Protein 1G6A (pdb70)

CATH classification: 3.40.710.10

B-factor: mean 20.83, std 7.73, range [10.46, 55.45]

Structure (mmCIF, N/CA/C/O backbone):
data_1G6A
#
_entry.id   1G6A
#
_cell.length_a   95.033
_cell.length_b   95.033
_cell.length_c   62.678
_cell.angle_alpha   90.00
_cell.angle_beta   90.00
_cell.angle_gamma   90.00
#
_symmetry.space_group_name_H-M   'P 41 21 2'
#
loop_
_entity.id
_entity.type
_entity.pdbx_description
1 polymer 'BETA-LACTAMASE PSE-4'
2 non-polymer 'SULFATE ION'
3 water water
#
loop_
_atom_site.group_PDB
_atom_site.id
_atom_site.type_symbol
_atom_site.label_atom_id
_atom_site.label_alt_id
_atom_site.label_comp_id
_atom_site.label_asym_id
_atom_site.label_entity_id
_atom_site.label_seq_id
_atom_site.pdbx_PDB_ins_code
_atom_site.Cartn_x
_atom_site.Cartn_y
_atom_site.Cartn_z
_atom_site.occupancy
_atom_site.B_iso_or_equiv
_atom_site.auth_seq_id
_atom_site.auth_comp_id
_atom_site.auth_asym_id
_atom_site.auth_atom_id
_atom_site.pdbx_PDB_model_num
ATOM 1 N N . SER A 1 3 ? 8.951 41.816 27.241 1.00 37.43 24 SER A N 1
ATOM 2 C CA . SER A 1 3 ? 9.537 42.640 28.342 1.00 36.73 24 SER A CA 1
ATOM 3 C C . SER A 1 3 ? 11.066 42.633 28.258 1.00 34.19 24 SER A C 1
ATOM 4 O O . SER A 1 3 ? 11.744 43.379 28.968 1.00 33.95 24 SER A O 1
ATOM 7 N N . LYS A 1 4 ? 11.604 41.775 27.398 1.00 32.06 25 LYS A N 1
ATOM 8 C CA . LYS A 1 4 ? 13.051 41.670 27.211 1.00 29.87 25 LYS A CA 1
ATOM 9 C C . LYS A 1 4 ? 13.653 43.037 26.845 1.00 27.07 25 LYS A C 1
ATOM 10 O O . LYS A 1 4 ? 14.743 43.398 27.288 1.00 24.68 25 LYS A O 1
ATOM 16 N N . PHE A 1 5 ? 12.927 43.782 26.027 1.00 24.46 26 PHE A N 1
ATOM 17 C CA . PHE A 1 5 ? 13.375 45.105 25.588 1.00 23.32 26 PHE A CA 1
ATOM 18 C C . PHE A 1 5 ? 12.672 46.212 26.363 1.00 23.44 26 PHE A C 1
ATOM 19 O O . PHE A 1 5 ? 12.626 47.364 25.915 1.00 22.53 26 PHE A O 1
ATOM 27 N N . GLN A 1 6 ? 12.147 45.876 27.539 1.00 23.31 27 GLN A N 1
ATOM 28 C CA . GLN A 1 6 ? 11.434 46.872 28.328 1.00 26.03 27 GLN A CA 1
ATOM 29 C C . GLN A 1 6 ? 12.249 48.120 28.642 1.00 24.76 27 GLN A C 1
ATOM 30 O O . GLN A 1 6 ? 11.767 49.239 28.457 1.00 24.95 27 GLN A O 1
ATOM 36 N N . GLN A 1 7 ? 13.471 47.936 29.126 1.00 24.69 28 GLN A N 1
ATOM 37 C CA . GLN A 1 7 ? 14.318 49.072 29.464 1.00 23.61 28 GLN A CA 1
ATOM 38 C C . GLN A 1 7 ? 14.650 49.904 28.232 1.00 21.76 28 GLN A C 1
ATOM 39 O O . GLN A 1 7 ? 14.762 51.133 28.311 1.00 20.29 28 GLN A O 1
ATOM 45 N N . VAL A 1 8 ? 14.826 49.242 27.093 1.00 17.94 29 VAL A N 1
ATOM 46 C CA . VAL A 1 8 ? 15.123 49.980 25.879 1.00 17.13 29 VAL A CA 1
ATOM 47 C C . VAL A 1 8 ? 13.922 50.858 25.548 1.00 17.44 29 VAL A C 1
ATOM 48 O O . VAL A 1 8 ? 14.071 52.048 25.250 1.00 17.86 29 VAL A O 1
ATOM 52 N N . GLU A 1 9 ? 12.730 50.271 25.612 1.00 16.98 30 GLU A N 1
ATOM 53 C CA . GLU A 1 9 ? 11.523 51.018 25.304 1.00 18.33 30 GLU A CA 1
ATOM 54 C C . GLU A 1 9 ? 11.369 52.196 26.256 1.00 18.91 30 GLU A C 1
ATOM 55 O O . GLU A 1 9 ? 11.006 53.283 25.832 1.00 18.18 30 GLU A O 1
ATOM 61 N N . GLN A 1 10 ? 11.641 51.985 27.544 1.00 18.27 31 GLN A N 1
ATOM 62 C CA . GLN A 1 10 ? 11.537 53.085 28.491 1.00 20.03 31 GLN A CA 1
ATOM 63 C C . GLN A 1 10 ? 12.534 54.196 28.173 1.00 20.35 31 GLN A C 1
ATOM 64 O O . GLN A 1 10 ? 12.207 55.381 28.301 1.00 19.83 31 GLN A O 1
ATOM 70 N N . ASP A 1 11 ? 13.754 53.829 27.787 1.00 17.61 32 ASP A N 1
ATOM 71 C CA . ASP A 1 11 ? 14.750 54.844 27.458 1.00 19.13 32 ASP A CA 1
ATOM 72 C C . ASP A 1 11 ? 14.324 55.638 26.231 1.00 17.91 32 ASP A C 1
ATOM 73 O O . ASP A 1 11 ? 14.477 56.863 26.183 1.00 16.70 32 ASP A O 1
ATOM 78 N N . VAL A 1 12 ? 13.795 54.942 25.233 1.00 16.47 33 VAL A N 1
ATOM 79 C CA . VAL A 1 12 ? 13.359 55.629 24.024 1.00 17.31 33 VAL A CA 1
ATOM 80 C C . VAL A 1 12 ? 12.224 56.599 24.342 1.00 17.14 33 VAL A C 1
ATOM 81 O O . VAL A 1 12 ? 12.200 57.711 23.822 1.00 15.75 33 VAL A O 1
ATOM 85 N N . LYS A 1 13 ? 11.273 56.162 25.175 1.00 17.42 34 LYS A N 1
ATOM 86 C CA . LYS A 1 13 ? 10.137 57.007 25.563 1.00 16.81 34 LYS A CA 1
ATOM 87 C C . LYS A 1 13 ? 10.589 58.246 26.323 1.00 17.37 34 LYS A C 1
ATOM 88 O O . LYS A 1 13 ? 10.009 59.323 26.170 1.00 15.34 34 LYS A O 1
ATOM 94 N N . ALA A 1 14 ? 11.607 58.096 27.165 1.00 16.76 35 ALA A N 1
ATOM 95 C CA . ALA A 1 14 ? 12.118 59.237 27.919 1.00 16.72 35 ALA A CA 1
ATOM 96 C C . ALA A 1 14 ? 12.774 60.278 26.982 1.00 17.70 35 ALA A C 1
ATOM 97 O O . ALA A 1 14 ? 12.595 61.491 27.160 1.00 15.56 35 ALA A O 1
ATOM 99 N N . ILE A 1 15 ? 13.517 59.794 25.988 1.00 17.00 36 ILE A N 1
ATOM 100 C CA . ILE A 1 15 ? 14.187 60.656 25.007 1.00 17.50 36 ILE A CA 1
ATOM 101 C C . ILE A 1 15 ? 13.155 61.368 24.130 1.00 17.06 36 ILE A C 1
ATOM 102 O O . ILE A 1 15 ? 13.285 62.546 23.829 1.00 16.49 36 ILE A O 1
ATOM 107 N N . GLU A 1 16 ? 12.132 60.634 23.723 1.00 16.22 37 GLU A N 1
ATOM 108 C CA . GLU A 1 16 ? 11.039 61.170 22.927 1.00 16.78 37 GLU A CA 1
ATOM 109 C C . GLU A 1 16 ? 10.445 62.398 23.646 1.00 17.88 37 GLU A C 1
ATOM 110 O O . GLU A 1 16 ? 10.144 63.434 23.026 1.00 16.82 37 GLU A O 1
ATOM 116 N N . VAL A 1 17 ? 10.270 62.281 24.965 1.00 15.40 38 VAL A N 1
ATOM 117 C CA . VAL A 1 17 ? 9.717 63.382 25.748 1.00 14.75 38 VAL A CA 1
ATOM 118 C C . VAL A 1 17 ? 10.719 64.522 25.927 1.00 15.57 38 VAL A C 1
ATOM 119 O O . VAL A 1 17 ? 10.425 65.678 25.605 1.00 16.43 38 VAL A O 1
ATOM 123 N N . SER A 1 18 ? 11.909 64.196 26.422 1.00 15.34 39 SER A N 1
ATOM 124 C CA . SER A 1 18 ? 12.898 65.236 26.694 1.00 15.89 39 SER A CA 1
ATOM 125 C C . SER A 1 18 ? 13.370 65.990 25.470 1.00 14.22 39 SER A C 1
ATOM 126 O O . SER A 1 18 ? 13.631 67.188 25.555 1.00 14.90 39 SER A O 1
ATOM 129 N N . LEU A 1 19 ? 13.472 65.311 24.336 1.00 14.30 40 LEU A N 1
ATOM 130 C CA . LEU A 1 19 ? 13.927 65.988 23.127 1.00 13.93 40 LEU A CA 1
ATOM 131 C C . LEU A 1 19 ? 12.773 66.386 22.203 1.00 13.28 40 LEU A C 1
ATOM 132 O O . LEU A 1 19 ? 13.005 66.877 21.089 1.00 12.53 40 LEU A O 1
ATOM 137 N N . SER A 1 20 ? 11.531 66.165 22.659 1.00 13.51 41 SER A N 1
ATOM 138 C CA . SER A 1 20 ? 10.322 66.520 21.880 1.00 12.93 41 SER A CA 1
ATOM 139 C C . SER A 1 20 ? 10.509 66.120 20.420 1.00 13.39 41 SER A C 1
ATOM 140 O O . SER A 1 20 ? 10.121 66.844 19.492 1.00 13.72 41 SER A O 1
ATOM 143 N N . ALA A 1 21 ? 11.062 64.928 20.230 1.00 14.87 42 ALA A N 1
ATOM 144 C CA . ALA A 1 21 ? 11.424 64.419 18.913 1.00 13.88 42 ALA A CA 1
ATOM 145 C C . ALA A 1 21 ? 10.652 63.222 18.400 1.00 15.41 42 ALA A C 1
ATOM 146 O O . ALA A 1 21 ? 9.910 62.566 19.136 1.00 15.30 42 ALA A O 1
ATOM 148 N N . ARG A 1 22 ? 10.831 62.961 17.105 1.00 13.54 43 ARG A N 1
ATOM 149 C CA . ARG A 1 22 ? 10.285 61.766 16.487 1.00 13.83 43 ARG A CA 1
ATOM 150 C C . ARG A 1 22 ? 11.497 60.837 16.569 1.00 14.33 43 ARG A C 1
ATOM 151 O O . ARG A 1 22 ? 12.602 61.221 16.178 1.00 13.78 43 ARG A O 1
ATOM 159 N N . ILE A 1 23 ? 11.312 59.641 17.116 1.00 14.23 44 ILE A N 1
ATOM 160 C CA . ILE A 1 23 ? 12.426 58.713 17.242 1.00 14.35 44 ILE A CA 1
ATOM 161 C C . ILE A 1 23 ? 11.962 57.297 16.945 1.00 14.13 44 ILE A C 1
ATOM 162 O O . ILE A 1 23 ? 10.851 56.891 17.318 1.00 14.87 44 ILE A O 1
ATOM 167 N N . GLY A 1 24 ? 12.805 56.544 16.246 1.00 13.05 45 GLY A N 1
ATOM 168 C CA . GLY A 1 24 ? 12.447 55.183 15.892 1.00 13.14 45 GLY A CA 1
ATOM 169 C C . GLY A 1 24 ? 13.648 54.281 16.043 1.00 12.97 45 GLY A C 1
ATOM 170 O O . GLY A 1 24 ? 14.786 54.705 15.829 1.00 13.21 45 GLY A O 1
ATOM 171 N N . VAL A 1 25 ? 13.392 53.034 16.416 1.00 12.09 46 VAL A N 1
ATOM 172 C CA . VAL A 1 25 ? 14.457 52.072 16.625 1.00 12.05 46 VAL A CA 1
ATOM 173 C C . VAL A 1 25 ? 14.027 50.690 16.132 1.00 13.69 46 VAL A C 1
ATOM 174 O O . VAL A 1 25 ? 12.857 50.329 16.220 1.00 14.35 46 VAL A O 1
ATOM 178 N N . SER A 1 26 ? 14.981 49.933 15.610 1.00 14.26 47 SER A N 1
ATOM 179 C CA . SER A 1 26 ? 14.735 48.556 15.190 1.00 14.37 47 SER A CA 1
ATOM 180 C C . SER A 1 26 ? 15.961 47.749 15.568 1.00 14.15 47 SER A C 1
ATOM 181 O O . SER A 1 26 ? 17.087 48.194 15.359 1.00 14.18 47 SER A O 1
ATOM 184 N N . VAL A 1 27 ? 15.747 46.569 16.144 1.00 14.10 48 VAL A N 1
ATOM 185 C CA . VAL A 1 27 ? 16.856 45.683 16.519 1.00 12.26 48 VAL A CA 1
ATOM 186 C C . VAL A 1 27 ? 16.509 44.315 15.910 1.00 13.80 48 VAL A C 1
ATOM 187 O O . VAL A 1 27 ? 15.392 43.816 16.086 1.00 14.14 48 VAL A O 1
ATOM 191 N N . LEU A 1 28 ? 17.459 43.729 15.189 1.00 14.52 49 LEU A N 1
ATOM 192 C CA . LEU A 1 28 ? 17.263 42.421 14.562 1.00 15.13 49 LEU A CA 1
ATOM 193 C C . LEU A 1 28 ? 18.366 41.498 15.072 1.00 14.68 49 LEU A C 1
ATOM 194 O O . LEU A 1 28 ? 19.558 41.779 14.902 1.00 14.93 49 LEU A O 1
ATOM 199 N N . ASP A 1 29 ? 17.974 40.376 15.677 1.00 15.77 50 ASP A N 1
ATOM 200 C CA . ASP A 1 29 ? 18.962 39.444 16.196 1.00 16.99 50 ASP A CA 1
ATOM 201 C C . ASP A 1 29 ? 19.032 38.243 15.256 1.00 18.28 50 ASP A C 1
ATOM 202 O O . ASP A 1 29 ? 18.146 37.387 15.265 1.00 19.51 50 ASP A O 1
ATOM 207 N N . THR A 1 30 ? 20.076 38.181 14.433 1.00 19.12 51 THR A N 1
ATOM 208 C CA . THR A 1 30 ? 20.188 37.083 13.475 1.00 20.06 51 THR A CA 1
ATOM 209 C C . THR A 1 30 ? 20.447 35.723 14.107 1.00 20.47 51 THR A C 1
ATOM 210 O O . THR A 1 30 ? 20.227 34.686 13.479 1.00 21.46 51 THR A O 1
ATOM 214 N N . GLN A 1 31 ? 20.890 35.703 15.353 1.00 20.07 52 GLN A N 1
ATOM 215 C CA . GLN A 1 31 ? 21.160 34.416 15.982 1.00 22.29 52 GLN A CA 1
ATOM 216 C C . GLN A 1 31 ? 19.894 33.597 16.247 1.00 23.13 52 GLN A C 1
ATOM 217 O O . GLN A 1 31 ? 19.884 32.376 16.067 1.00 23.60 52 GLN A O 1
ATOM 223 N N . ASN A 1 32 ? 18.819 34.261 16.653 1.00 21.99 53 ASN A N 1
ATOM 224 C CA . ASN A 1 32 ? 17.588 33.549 16.980 1.00 22.24 53 ASN A CA 1
ATOM 225 C C . ASN A 1 32 ? 16.335 34.068 16.282 1.00 21.20 53 ASN A C 1
ATOM 226 O O . ASN A 1 32 ? 15.225 33.704 16.674 1.00 21.86 53 ASN A O 1
ATOM 231 N N . GLY A 1 33 ? 16.507 34.909 15.266 1.00 19.02 54 GLY A N 1
ATOM 232 C CA . GLY A 1 33 ? 15.367 35.454 14.543 1.00 19.78 54 GLY A CA 1
ATOM 233 C C . GLY A 1 33 ? 14.484 36.437 15.312 1.00 20.21 54 GLY A C 1
ATOM 234 O O . GLY A 1 33 ? 13.400 36.795 14.851 1.00 21.73 54 GLY A O 1
ATOM 235 N N . GLU A 1 34 ? 14.921 36.871 16.485 1.00 19.78 55 GLU A N 1
ATOM 236 C CA . GLU A 1 34 ? 14.126 37.823 17.263 1.00 19.28 55 GLU A CA 1
ATOM 237 C C . GLU A 1 34 ? 14.281 39.244 16.727 1.00 17.70 55 GLU A C 1
ATOM 238 O O . GLU A 1 34 ? 15.320 39.598 16.195 1.00 17.67 55 GLU A O 1
ATOM 244 N N . TYR A 1 35 ? 13.230 40.045 16.872 1.00 17.32 56 TYR A N 1
ATOM 245 C CA . TYR A 1 35 ? 13.251 41.432 16.424 1.00 15.53 56 TYR A CA 1
ATOM 246 C C . TYR A 1 35 ? 12.376 42.287 17.338 1.00 16.14 56 TYR A C 1
ATOM 247 O O . TYR A 1 35 ? 11.399 41.806 17.927 1.00 16.62 56 TYR A O 1
ATOM 256 N N . TRP A 1 36 ? 12.733 43.558 17.454 1.00 16.16 57 TRP A N 1
ATOM 257 C CA . TRP A 1 36 ? 11.993 44.495 18.292 1.00 15.83 57 TRP A CA 1
ATOM 258 C C . TRP A 1 36 ? 12.090 45.870 17.653 1.00 16.21 57 TRP A C 1
ATOM 259 O O . TRP A 1 36 ? 13.097 46.181 17.009 1.00 16.23 57 TRP A O 1
ATOM 270 N N . ASP A 1 37 ? 11.050 46.683 17.806 1.00 15.08 59 ASP A N 1
ATOM 271 C CA . ASP A 1 37 ? 11.091 48.052 17.293 1.00 16.74 59 ASP A CA 1
ATOM 272 C C . ASP A 1 37 ? 10.178 48.981 18.072 1.00 17.57 59 ASP A C 1
ATOM 273 O O . ASP A 1 37 ? 9.263 48.544 18.788 1.00 15.97 59 ASP A O 1
ATOM 278 N N . TYR A 1 38 ? 10.444 50.274 17.927 1.00 15.53 60 TYR A N 1
ATOM 279 C CA . TYR A 1 38 ? 9.618 51.316 18.538 1.00 16.86 60 TYR A CA 1
ATOM 280 C C . TYR A 1 38 ? 9.557 52.318 17.377 1.00 16.38 60 TYR A C 1
ATOM 281 O O . TYR A 1 38 ? 10.590 52.809 16.941 1.00 16.45 60 TYR A O 1
ATOM 290 N N . ASN A 1 39 ? 8.360 52.588 16.863 1.00 16.01 61 ASN A N 1
ATOM 291 C CA . ASN A 1 39 ? 8.186 53.458 15.694 1.00 16.61 61 ASN A CA 1
ATOM 292 C C . ASN A 1 39 ? 9.001 52.928 14.513 1.00 17.94 61 ASN A C 1
ATOM 293 O O . ASN A 1 39 ? 9.508 53.695 13.677 1.00 16.93 61 ASN A O 1
ATOM 298 N N . GLY A 1 40 ? 9.126 51.604 14.451 1.00 17.61 62 GLY A N 1
ATOM 299 C CA . GLY A 1 40 ? 9.907 50.988 13.389 1.00 17.28 62 GLY A CA 1
ATOM 300 C C . GLY A 1 40 ? 9.403 51.182 11.970 1.00 16.31 62 GLY A C 1
ATOM 301 O O . GLY A 1 40 ? 10.173 51.002 11.029 1.00 15.57 62 GLY A O 1
ATOM 302 N N . ASN A 1 41 ? 8.131 51.537 11.802 1.00 15.66 63 ASN A N 1
ATOM 303 C CA . ASN A 1 41 ? 7.580 51.756 10.463 1.00 17.43 63 ASN A CA 1
ATOM 304 C C . ASN A 1 41 ? 7.453 53.251 10.132 1.00 18.29 63 ASN A C 1
ATOM 305 O O . ASN A 1 41 ? 6.942 53.608 9.069 1.00 20.12 63 ASN A O 1
ATOM 310 N N . GLN A 1 42 ? 7.881 54.111 11.054 1.00 17.31 64 GLN A N 1
ATOM 311 C CA . GLN A 1 42 ? 7.815 55.558 10.833 1.00 18.58 64 GLN A CA 1
ATOM 312 C C . GLN A 1 42 ? 8.954 55.985 9.898 1.00 16.35 64 GLN A C 1
ATOM 313 O O . GLN A 1 42 ? 10.005 55.346 9.855 1.00 15.30 64 GLN A O 1
ATOM 319 N N . ARG A 1 43 ? 8.740 57.067 9.158 1.00 16.87 65 ARG A N 1
ATOM 320 C CA . ARG A 1 43 ? 9.753 57.557 8.221 1.00 16.16 65 ARG A CA 1
ATOM 321 C C . ARG A 1 43 ? 10.707 58.570 8.808 1.00 14.62 65 ARG A C 1
ATOM 322 O O . ARG A 1 43 ? 10.284 59.489 9.509 1.00 15.27 65 ARG A O 1
ATOM 330 N N . PHE A 1 44 ? 11.995 58.412 8.492 1.00 12.95 66 PHE A N 1
ATOM 331 C CA . PHE A 1 44 ? 13.032 59.338 8.943 1.00 14.13 66 PHE A CA 1
ATOM 332 C C . PHE A 1 44 ? 14.014 59.595 7.812 1.00 13.44 66 PHE A C 1
ATOM 333 O O . PHE A 1 44 ? 14.149 58.785 6.895 1.00 14.27 66 PHE A O 1
ATOM 341 N N . PRO A 1 45 ? 14.713 60.733 7.865 1.00 14.69 67 PRO A N 1
ATOM 342 C CA . PRO A 1 45 ? 15.691 61.056 6.823 1.00 13.78 67 PRO A CA 1
ATOM 343 C C . PRO A 1 45 ? 16.872 60.085 6.894 1.00 13.04 67 PRO A C 1
ATOM 344 O O . PRO A 1 45 ? 17.362 59.786 7.971 1.00 13.43 67 PRO A O 1
ATOM 348 N N . LEU A 1 46 ? 17.319 59.584 5.752 1.00 10.96 68 LEU A N 1
ATOM 349 C CA . LEU A 1 46 ? 18.481 58.701 5.712 1.00 11.70 68 LEU A CA 1
ATOM 350 C C . LEU A 1 46 ? 19.779 59.425 6.102 1.00 12.51 68 LEU A C 1
ATOM 351 O O . LEU A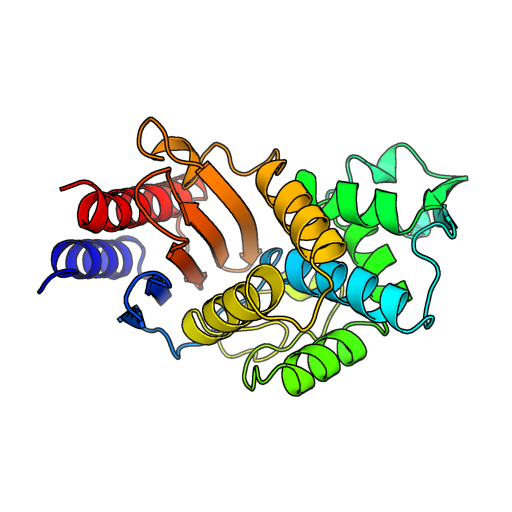 1 46 ? 20.611 58.906 6.863 1.00 13.36 68 LEU A O 1
ATOM 356 N N . THR A 1 47 ? 19.914 60.639 5.583 1.00 13.21 69 THR A N 1
ATOM 357 C CA . THR A 1 47 ? 21.142 61.414 5.681 1.00 12.39 69 THR A CA 1
ATOM 358 C C . THR A 1 47 ? 22.282 60.459 5.283 1.00 14.17 69 THR A C 1
ATOM 359 O O . THR A 1 47 ? 22.094 59.645 4.367 1.00 13.70 69 THR A O 1
ATOM 363 N N . SER A 1 48 ? 23.437 60.508 5.938 1.00 13.08 70 SER A N 1
ATOM 364 C CA . SER A 1 48 ? 24.551 59.664 5.517 1.00 13.78 70 SER A CA 1
ATOM 365 C C . SER A 1 48 ? 24.389 58.143 5.595 1.00 12.86 70 SER A C 1
ATOM 366 O O . SER A 1 48 ? 25.213 57.417 5.037 1.00 12.77 70 SER A O 1
ATOM 369 N N . THR A 1 49 ? 23.340 57.648 6.250 1.00 12.90 71 THR A N 1
ATOM 370 C CA . THR A 1 49 ? 23.187 56.199 6.322 1.00 13.23 71 THR A CA 1
ATOM 371 C C . THR A 1 49 ? 22.914 55.602 4.932 1.00 14.23 71 THR A C 1
ATOM 372 O O . THR A 1 49 ? 22.986 54.385 4.758 1.00 14.60 71 THR A O 1
ATOM 376 N N . PHE A 1 50 ? 22.609 56.439 3.941 1.00 13.60 72 PHE A N 1
ATOM 377 C CA . PHE A 1 50 ? 22.401 55.896 2.587 1.00 14.17 72 PHE A CA 1
ATOM 378 C C . PHE A 1 50 ? 23.727 55.471 1.954 1.00 13.87 72 PHE A C 1
ATOM 379 O O . PHE A 1 50 ? 23.736 54.635 1.041 1.00 14.06 72 PHE A O 1
ATOM 387 N N . LYS A 1 51 ? 24.841 56.037 2.425 1.00 13.13 73 LYS A N 1
ATOM 388 C CA . LYS A 1 51 ? 26.155 55.760 1.815 1.00 13.99 73 LYS A CA 1
ATOM 389 C C . LYS A 1 51 ? 26.491 54.281 1.740 1.00 14.60 73 LYS A C 1
ATOM 390 O O . LYS A 1 51 ? 27.026 53.815 0.733 1.00 14.57 73 LYS A O 1
ATOM 396 N N . THR A 1 52 ? 26.121 53.533 2.773 1.00 13.13 74 THR A N 1
ATOM 397 C CA . THR A 1 52 ? 26.337 52.092 2.790 1.00 13.25 74 THR A CA 1
ATOM 398 C C . THR A 1 52 ? 25.632 51.406 1.594 1.00 14.19 74 THR A C 1
ATOM 399 O O . THR A 1 52 ? 26.164 50.465 1.008 1.00 15.51 74 THR A O 1
ATOM 403 N N . ILE A 1 53 ? 24.432 51.873 1.264 1.00 13.84 75 ILE A N 1
ATOM 404 C CA . ILE A 1 53 ? 23.642 51.299 0.160 1.00 14.35 75 ILE A CA 1
ATOM 405 C C . ILE A 1 53 ? 24.288 51.619 -1.190 1.00 14.25 75 ILE A C 1
ATOM 406 O O . ILE A 1 53 ? 24.339 50.772 -2.076 1.00 15.20 75 ILE A O 1
ATOM 411 N N . ALA A 1 54 ? 24.793 52.837 -1.337 1.00 14.05 76 ALA A N 1
ATOM 412 C CA . ALA A 1 54 ? 25.418 53.225 -2.608 1.00 14.92 76 ALA A CA 1
ATOM 413 C C . ALA A 1 54 ? 26.700 52.420 -2.839 1.00 15.91 76 ALA A C 1
ATOM 414 O O . ALA A 1 54 ? 26.978 51.982 -3.972 1.00 15.05 76 ALA A O 1
ATOM 416 N N . CYS A 1 55 ? 27.488 52.212 -1.784 1.00 13.79 77 CYS A N 1
ATOM 417 C CA . CYS A 1 55 ? 28.705 51.427 -1.944 1.00 14.40 77 CYS A CA 1
ATOM 418 C C . CYS A 1 55 ? 28.372 49.943 -2.098 1.00 15.26 77 CYS A C 1
ATOM 419 O O . CYS A 1 55 ? 29.072 49.225 -2.808 1.00 15.78 77 CYS A O 1
ATOM 422 N N . ALA A 1 56 ? 27.307 49.470 -1.457 1.00 14.80 78 ALA A N 1
ATOM 423 C CA . ALA A 1 56 ? 26.915 48.072 -1.657 1.00 15.45 78 ALA A CA 1
ATOM 424 C C . ALA A 1 56 ? 26.570 47.921 -3.151 1.00 16.35 78 ALA A C 1
ATOM 425 O O . ALA A 1 56 ? 26.900 46.905 -3.770 1.00 17.88 78 ALA A O 1
ATOM 427 N N . LYS A 1 57 ? 25.893 48.916 -3.719 1.00 15.97 79 LYS A N 1
ATOM 428 C CA . LYS A 1 57 ? 25.524 48.840 -5.139 1.00 16.89 79 LYS A CA 1
ATOM 429 C C . LYS A 1 57 ? 26.746 48.885 -6.043 1.00 17.32 79 LYS A C 1
ATOM 430 O O . LYS A 1 57 ? 26.767 48.224 -7.085 1.00 18.40 79 LYS A O 1
ATOM 436 N N . LEU A 1 58 ? 27.769 49.651 -5.670 1.00 17.35 80 LEU A N 1
ATOM 437 C CA . LEU A 1 58 ? 28.981 49.667 -6.496 1.00 18.69 80 LEU A CA 1
ATOM 438 C C . LEU A 1 58 ? 29.546 48.241 -6.593 1.00 19.74 80 LEU A C 1
ATOM 439 O O . LEU A 1 58 ? 29.921 47.785 -7.681 1.00 19.47 80 LEU A O 1
ATOM 444 N N . LEU A 1 59 ? 29.602 47.534 -5.464 1.00 17.78 81 LEU A N 1
ATOM 445 C CA . LEU A 1 59 ? 30.137 46.167 -5.456 1.00 19.06 81 LEU A CA 1
ATOM 446 C C . LEU A 1 59 ? 29.235 45.199 -6.228 1.00 21.63 81 LEU A C 1
ATOM 447 O O . LEU A 1 59 ? 29.716 44.317 -6.954 1.00 20.87 81 LEU A O 1
ATOM 452 N N . TYR A 1 60 ? 27.930 45.374 -6.079 1.00 21.09 82 TYR A N 1
ATOM 453 C CA . TYR A 1 60 ? 26.966 44.528 -6.766 1.00 22.87 82 TYR A CA 1
ATOM 454 C C . TYR A 1 60 ? 27.065 44.759 -8.277 1.00 22.83 82 TYR A C 1
ATOM 455 O O . TYR A 1 60 ? 27.054 43.812 -9.066 1.00 23.60 82 TYR A O 1
ATOM 464 N N . ASP A 1 61 ? 27.162 46.020 -8.675 1.00 22.12 83 ASP A N 1
ATOM 465 C CA . ASP A 1 61 ? 27.267 46.353 -10.087 1.00 22.37 83 ASP A CA 1
ATOM 466 C C . ASP A 1 61 ? 28.598 45.872 -10.656 1.00 23.55 83 ASP A C 1
ATOM 467 O O . ASP A 1 61 ? 28.685 45.526 -11.843 1.00 24.24 83 ASP A O 1
ATOM 472 N N . ALA A 1 62 ? 29.634 45.854 -9.818 1.00 21.84 84 ALA A N 1
ATOM 473 C CA . ALA A 1 62 ? 30.955 45.406 -10.261 1.00 23.46 84 ALA A CA 1
ATOM 474 C C . ALA A 1 62 ? 30.903 43.915 -10.553 1.00 25.81 84 ALA A C 1
ATOM 475 O O . ALA A 1 62 ? 31.476 43.459 -11.544 1.00 24.99 84 ALA A O 1
ATOM 477 N N . GLU A 1 63 ? 30.206 43.165 -9.699 1.00 25.17 85 GLU A N 1
ATOM 478 C CA . GLU A 1 63 ? 30.062 41.725 -9.889 1.00 28.05 85 GLU A CA 1
ATOM 479 C C . GLU A 1 63 ? 29.350 41.401 -11.198 1.00 29.16 85 GLU A C 1
ATOM 480 O O . GLU A 1 63 ? 29.672 40.394 -11.840 1.00 30.11 85 GLU A O 1
ATOM 486 N N . GLN A 1 64 ? 28.387 42.238 -11.584 1.00 29.18 86 GLN A N 1
ATOM 487 C CA . GLN A 1 64 ? 27.640 42.027 -12.823 1.00 30.71 86 GLN A CA 1
ATOM 488 C C . GLN A 1 64 ? 28.404 42.537 -14.047 1.00 30.52 86 GLN A C 1
ATOM 489 O O . GLN A 1 64 ? 27.963 42.346 -15.182 1.00 30.61 86 GLN A O 1
ATOM 495 N N . GLY A 1 65 ? 29.532 43.196 -13.817 1.00 30.20 87 GLY A N 1
ATOM 496 C CA . GLY A 1 65 ? 30.309 43.732 -14.924 1.00 29.79 87 GLY A CA 1
ATOM 497 C C . GLY A 1 65 ? 29.762 45.046 -15.459 1.00 29.85 87 GLY A C 1
ATOM 498 O O . GLY A 1 65 ? 30.152 45.486 -16.549 1.00 29.55 87 GLY A O 1
ATOM 499 N N . LYS A 1 66 ? 28.868 45.688 -14.707 1.00 27.47 88 LYS A N 1
ATOM 500 C CA . LYS A 1 66 ? 28.293 46.962 -15.135 1.00 29.53 88 LYS A CA 1
ATOM 501 C C . LYS A 1 66 ? 29.285 48.099 -14.983 1.00 28.96 88 LYS A C 1
ATOM 502 O O . LYS A 1 66 ? 29.190 49.107 -15.676 1.00 29.47 88 LYS A O 1
ATOM 508 N N . VAL A 1 67 ? 30.235 47.942 -14.068 1.00 28.46 89 VAL A N 1
ATOM 509 C CA . VAL A 1 67 ? 31.227 48.981 -13.832 1.00 28.35 89 VAL A CA 1
ATOM 510 C C . VAL A 1 67 ? 32.496 48.381 -13.235 1.00 27.56 89 VAL A C 1
ATOM 511 O O . VAL A 1 67 ? 32.453 47.331 -12.583 1.00 28.77 89 VAL A O 1
ATOM 515 N N . ASN A 1 68 ? 33.619 49.052 -13.467 1.00 27.27 90 ASN A N 1
ATOM 516 C CA . ASN A 1 68 ? 34.913 48.615 -12.953 1.00 27.42 90 ASN A CA 1
ATOM 517 C C . ASN A 1 68 ? 35.223 49.476 -11.732 1.00 26.81 90 ASN A C 1
ATOM 518 O O . ASN A 1 68 ? 35.444 50.677 -11.855 1.00 25.17 90 ASN A O 1
ATOM 523 N N . PRO A 1 69 ? 35.240 48.869 -10.542 1.00 27.66 91 PRO A N 1
ATOM 524 C CA . PRO A 1 69 ? 35.519 49.599 -9.302 1.00 28.28 91 PRO A CA 1
ATOM 525 C C . PRO A 1 69 ? 36.923 50.187 -9.266 1.00 28.67 91 PRO A C 1
ATOM 526 O O . PRO A 1 69 ? 37.214 51.086 -8.472 1.00 26.54 91 PRO A O 1
ATOM 530 N N . ASN A 1 70 ? 37.791 49.693 -10.146 1.00 29.11 92 ASN A N 1
ATOM 531 C CA . ASN A 1 70 ? 39.152 50.207 -10.220 1.00 29.79 92 ASN A CA 1
ATOM 532 C C . ASN A 1 70 ? 39.279 51.318 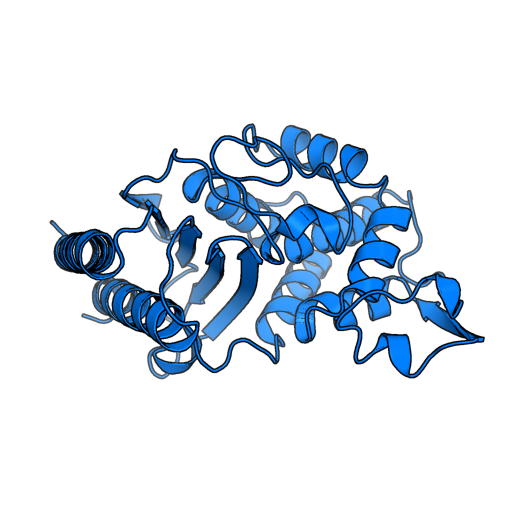-11.250 1.00 29.56 92 ASN A C 1
ATOM 533 O O . ASN A 1 70 ? 40.361 51.887 -11.429 1.00 29.45 92 ASN A O 1
ATOM 538 N N . SER A 1 71 ? 38.185 51.633 -11.943 1.00 27.73 93 SER A N 1
ATOM 539 C CA . SER A 1 71 ? 38.245 52.720 -12.908 1.00 29.02 93 SER A CA 1
ATOM 540 C C . SER A 1 71 ? 38.333 54.019 -12.105 1.00 29.48 93 SER A C 1
ATOM 541 O O . SER A 1 71 ? 37.850 54.092 -10.968 1.00 27.31 93 SER A O 1
ATOM 544 N N . THR A 1 72 ? 38.963 55.038 -12.681 1.00 29.35 94 THR A N 1
ATOM 545 C CA . THR A 1 72 ? 39.111 56.311 -11.988 1.00 28.64 94 THR A CA 1
ATOM 546 C C . THR A 1 72 ? 38.151 57.365 -12.498 1.00 29.04 94 THR A C 1
ATOM 547 O O . THR A 1 72 ? 37.644 57.286 -13.622 1.00 30.10 94 THR A O 1
ATOM 551 N N . VAL A 1 73 ? 37.904 58.361 -11.658 1.00 27.58 95 VAL A N 1
ATOM 552 C CA . VAL A 1 73 ? 37.034 59.463 -11.998 1.00 28.11 95 VAL A CA 1
ATOM 553 C C . VAL A 1 73 ? 37.801 60.739 -11.700 1.00 28.28 95 VAL A C 1
ATOM 554 O O . VAL A 1 73 ? 38.431 60.875 -10.647 1.00 26.99 95 VAL A O 1
ATOM 558 N N . GLU A 1 74 ? 37.753 61.671 -12.640 1.00 27.64 96 GLU A N 1
ATOM 559 C CA . GLU A 1 74 ? 38.447 62.936 -12.506 1.00 28.79 96 GLU A CA 1
ATOM 560 C C . GLU A 1 74 ? 37.758 63.830 -11.475 1.00 28.61 96 GLU A C 1
ATOM 561 O O . GLU A 1 74 ? 36.533 63.980 -11.486 1.00 28.62 96 GLU A O 1
ATOM 567 N N . ILE A 1 75 ? 38.547 64.414 -10.580 1.00 28.18 97 ILE A N 1
ATOM 568 C CA . ILE A 1 75 ? 38.003 65.305 -9.566 1.00 28.99 97 ILE A CA 1
ATOM 569 C C . ILE A 1 75 ? 38.210 66.740 -10.001 1.00 30.53 97 ILE A C 1
ATOM 570 O O . ILE A 1 75 ? 39.346 67.195 -10.134 1.00 30.91 97 ILE A O 1
ATOM 575 N N . LYS A 1 76 ? 37.109 67.446 -10.226 1.00 33.09 98 LYS A N 1
ATOM 576 C CA . LYS A 1 76 ? 37.168 68.841 -10.634 1.00 35.10 98 LYS A CA 1
ATOM 577 C C . LYS A 1 76 ? 36.722 69.719 -9.467 1.00 35.65 98 LYS A C 1
ATOM 578 O O . LYS A 1 76 ? 35.830 69.343 -8.705 1.00 34.36 98 LYS A O 1
ATOM 584 N N . LYS A 1 77 ? 37.350 70.883 -9.330 1.00 36.07 99 LYS A N 1
ATOM 585 C CA . LYS A 1 77 ? 37.034 71.802 -8.246 1.00 36.54 99 LYS A CA 1
ATOM 586 C C . LYS A 1 77 ? 35.539 72.107 -8.154 1.00 36.16 99 LYS A C 1
ATOM 587 O O . LYS A 1 77 ? 35.002 72.298 -7.062 1.00 36.36 99 LYS A O 1
ATOM 593 N N . ALA A 1 78 ? 34.860 72.140 -9.295 1.00 34.83 100 ALA A N 1
ATOM 594 C CA . ALA A 1 78 ? 33.431 72.434 -9.306 1.00 33.32 100 ALA A CA 1
ATOM 595 C C . ALA A 1 78 ? 32.562 71.312 -8.717 1.00 31.45 100 ALA A C 1
ATOM 596 O O . ALA A 1 78 ? 31.391 71.537 -8.393 1.00 31.16 100 ALA A O 1
ATOM 598 N N . ASP A 1 79 ? 33.121 70.113 -8.589 1.00 28.28 101 ASP A N 1
ATOM 599 C CA . ASP A 1 79 ? 32.360 68.991 -8.050 1.00 27.30 101 ASP A CA 1
ATOM 600 C C . ASP A 1 79 ? 32.306 69.015 -6.520 1.00 25.23 101 ASP A C 1
ATOM 601 O O . ASP A 1 79 ? 31.462 68.355 -5.924 1.00 23.98 101 ASP A O 1
ATOM 606 N N . LEU A 1 80 ? 33.205 69.766 -5.894 1.00 24.40 102 LEU A N 1
ATOM 607 C CA . LEU A 1 80 ? 33.280 69.784 -4.433 1.00 22.44 102 LEU A CA 1
ATOM 608 C C . LEU A 1 80 ? 32.043 70.298 -3.727 1.00 21.96 102 LEU A C 1
ATOM 609 O O . LEU A 1 80 ? 31.489 71.334 -4.100 1.00 22.54 102 LEU A O 1
ATOM 614 N N . VAL A 1 81 ? 31.605 69.562 -2.701 1.00 17.43 103 VAL A N 1
ATOM 615 C CA . VAL A 1 81 ? 30.464 69.971 -1.911 1.00 16.58 103 VAL A CA 1
ATOM 616 C C . VAL A 1 81 ? 30.923 69.959 -0.467 1.00 16.00 103 VAL A C 1
ATOM 617 O O . VAL A 1 81 ? 31.979 69.419 -0.147 1.00 16.65 103 VAL A O 1
ATOM 621 N N . THR A 1 82 ? 30.103 70.538 0.395 1.00 14.73 104 THR A N 1
ATOM 622 C CA . THR A 1 82 ? 30.414 70.655 1.813 1.00 16.26 104 THR A CA 1
ATOM 623 C C . THR A 1 82 ? 30.875 69.370 2.470 1.00 15.52 104 THR A C 1
ATOM 624 O O . THR A 1 82 ? 30.267 68.317 2.277 1.00 15.02 104 THR A O 1
ATOM 628 N N . TYR A 1 83 ? 31.944 69.489 3.259 1.00 14.97 105 TYR A N 1
ATOM 629 C CA . TYR A 1 83 ? 32.567 68.378 3.989 1.00 15.11 105 TYR A CA 1
ATOM 630 C C . TYR A 1 83 ? 33.021 67.228 3.104 1.00 14.66 105 TYR A C 1
ATOM 631 O O . TYR A 1 83 ? 32.340 66.198 2.978 1.00 12.06 105 TYR A O 1
ATOM 640 N N . SER A 1 84 ? 34.199 67.421 2.510 1.00 13.16 106 SER A N 1
ATOM 641 C CA . SER A 1 84 ? 34.817 66.450 1.626 1.00 14.13 106 SER A CA 1
ATOM 642 C C . SER A 1 84 ? 36.318 66.447 1.935 1.00 14.41 106 SER A C 1
ATOM 643 O O . SER A 1 84 ? 37.149 66.812 1.092 1.00 14.92 106 SER A O 1
ATOM 646 N N . PRO A 1 85 ? 36.692 66.011 3.150 1.00 14.91 107 PRO A N 1
ATOM 647 C CA . PRO A 1 85 ? 38.103 65.984 3.550 1.00 14.78 107 PRO A CA 1
ATOM 648 C C . PRO A 1 85 ? 39.051 65.217 2.662 1.00 15.83 107 PRO A C 1
ATOM 649 O O . PRO A 1 85 ? 40.196 65.635 2.462 1.00 16.16 107 PRO A O 1
ATOM 653 N N . VAL A 1 86 ? 38.598 64.089 2.124 1.00 14.41 108 VAL A N 1
ATOM 654 C CA . VAL A 1 86 ? 39.474 63.300 1.279 1.00 14.50 108 VAL A CA 1
ATOM 655 C C . VAL A 1 86 ? 39.549 63.879 -0.132 1.00 15.54 108 VAL A C 1
ATOM 656 O O . VAL A 1 86 ? 40.648 64.118 -0.655 1.00 16.39 108 VAL A O 1
ATOM 660 N N . ILE A 1 87 ? 38.393 64.140 -0.728 1.00 14.31 109 ILE A N 1
ATOM 661 C CA . ILE A 1 87 ? 38.367 64.654 -2.106 1.00 15.28 109 ILE A CA 1
ATOM 662 C C . ILE A 1 87 ? 38.914 66.084 -2.229 1.00 18.42 109 ILE A C 1
ATOM 663 O O . ILE A 1 87 ? 39.517 66.436 -3.255 1.00 18.14 109 ILE A O 1
ATOM 668 N N . GLU A 1 88 ? 38.732 66.911 -1.197 1.00 16.18 110 GLU A N 1
ATOM 669 C CA . GLU A 1 88 ? 39.223 68.295 -1.284 1.00 19.71 110 GLU A CA 1
ATOM 670 C C . GLU A 1 88 ? 40.739 68.358 -1.475 1.00 20.54 110 GLU A C 1
ATOM 671 O O . GLU A 1 88 ? 41.250 69.381 -1.910 1.00 22.14 110 GLU A O 1
ATOM 677 N N . LYS A 1 89 ? 41.446 67.276 -1.148 1.00 20.74 111 LYS A N 1
ATOM 678 C CA . LYS A 1 89 ? 42.912 67.229 -1.288 1.00 24.25 111 LYS A CA 1
ATOM 679 C C . LYS A 1 89 ? 43.355 66.625 -2.620 1.00 25.73 111 LYS A C 1
ATOM 680 O O . LYS A 1 89 ? 44.554 66.541 -2.901 1.00 26.20 111 LYS A O 1
ATOM 686 N N . GLN A 1 90 ? 42.395 66.227 -3.447 1.00 26.05 112 GLN A N 1
ATOM 687 C CA . GLN A 1 90 ? 42.718 65.585 -4.719 1.00 26.71 112 GLN A CA 1
ATOM 688 C C . GLN A 1 90 ? 42.143 66.268 -5.950 1.00 27.49 112 GLN A C 1
ATOM 689 O O . GLN A 1 90 ? 41.884 65.614 -6.966 1.00 26.88 112 GLN A O 1
ATOM 695 N N . VAL A 1 91 ? 41.945 67.580 -5.871 1.00 28.45 113 VAL A N 1
ATOM 696 C CA . VAL A 1 91 ? 41.405 68.309 -7.011 1.00 29.49 113 VAL A CA 1
ATOM 697 C C . VAL A 1 91 ? 42.397 68.203 -8.171 1.00 30.00 113 VAL A C 1
ATOM 698 O O . VAL A 1 91 ? 43.608 68.273 -7.968 1.00 28.68 113 VAL A O 1
ATOM 702 N N . GLY A 1 92 ? 41.881 68.011 -9.381 1.00 30.19 114 GLY A N 1
ATOM 703 C CA . GLY A 1 92 ? 42.763 67.891 -10.529 1.00 31.10 114 GLY A CA 1
ATOM 704 C C . GLY A 1 92 ? 43.381 66.511 -10.651 1.00 30.80 114 GLY A C 1
ATOM 705 O O . GLY A 1 92 ? 44.183 66.262 -11.556 1.00 30.68 114 GLY A O 1
ATOM 706 N N . GLN A 1 93 ? 43.013 65.606 -9.743 1.00 29.18 115 GLN A N 1
ATOM 707 C CA . GLN A 1 93 ? 43.531 64.245 -9.771 1.00 28.72 115 GLN A CA 1
ATOM 708 C C . GLN A 1 93 ? 42.400 63.251 -10.031 1.00 26.34 115 GLN A C 1
ATOM 709 O O . GLN A 1 93 ? 41.229 63.623 -10.045 1.00 26.62 115 GLN A O 1
ATOM 715 N N . ALA A 1 94 ? 42.757 61.994 -10.245 1.00 25.09 116 ALA A N 1
ATOM 716 C CA . ALA A 1 94 ? 41.770 60.959 -10.508 1.00 24.95 116 ALA A CA 1
ATOM 717 C C . ALA A 1 94 ? 41.690 59.999 -9.325 1.00 24.01 116 ALA A C 1
ATOM 718 O O . ALA A 1 94 ? 42.709 59.599 -8.774 1.00 25.30 116 ALA A O 1
ATOM 720 N N . ILE A 1 95 ? 40.478 59.630 -8.937 1.00 23.13 117 ILE A N 1
ATOM 721 C CA . ILE A 1 95 ? 40.319 58.707 -7.820 1.00 21.41 117 ILE A CA 1
ATOM 722 C C . ILE A 1 95 ? 39.527 57.482 -8.291 1.00 21.60 117 ILE A C 1
ATOM 723 O O . ILE A 1 95 ? 38.606 57.614 -9.101 1.00 21.41 117 ILE A O 1
ATOM 728 N N . THR A 1 96 ? 39.900 56.289 -7.824 1.00 20.85 118 THR A N 1
ATOM 729 C CA . THR A 1 96 ? 39.165 55.087 -8.229 1.00 20.03 118 THR A CA 1
ATOM 730 C C . THR A 1 96 ? 37.840 55.046 -7.491 1.00 20.65 118 THR A C 1
ATOM 731 O O . THR A 1 96 ? 37.698 55.640 -6.413 1.00 17.93 118 THR A O 1
ATOM 735 N N . LEU A 1 97 ? 36.865 54.360 -8.072 1.00 18.89 119 LEU A N 1
ATOM 736 C CA . LEU A 1 97 ? 35.552 54.253 -7.436 1.00 18.71 119 LEU A CA 1
ATOM 737 C C . LEU A 1 97 ? 35.724 53.527 -6.099 1.00 18.04 119 LEU A C 1
ATOM 738 O O . LEU A 1 97 ? 35.101 53.885 -5.086 1.00 17.23 119 LEU A O 1
ATOM 743 N N . ASP A 1 98 ? 36.581 52.516 -6.070 1.00 18.42 120 ASP A N 1
ATOM 744 C CA . ASP A 1 98 ? 36.792 51.807 -4.809 1.00 19.20 120 ASP A CA 1
ATOM 745 C C . ASP A 1 98 ? 37.326 52.752 -3.736 1.00 18.83 120 ASP A C 1
ATOM 746 O O . ASP A 1 98 ? 36.868 52.709 -2.583 1.00 19.66 120 ASP A O 1
ATOM 751 N N . ASP A 1 99 ? 38.290 53.602 -4.091 1.00 19.59 121 ASP A N 1
ATOM 752 C CA . ASP A 1 99 ? 38.821 54.542 -3.097 1.00 18.91 121 ASP A CA 1
ATOM 753 C C . ASP A 1 99 ? 37.792 55.606 -2.725 1.00 17.95 121 ASP A C 1
ATOM 754 O O . ASP A 1 99 ? 37.818 56.130 -1.599 1.00 15.39 121 ASP A O 1
ATOM 759 N N . ALA A 1 100 ? 36.882 55.929 -3.649 1.00 15.39 122 ALA A N 1
ATOM 760 C CA . ALA A 1 100 ? 35.834 56.903 -3.328 1.00 15.96 122 ALA A CA 1
ATOM 761 C C . ALA A 1 100 ? 34.915 56.248 -2.286 1.00 16.21 122 ALA A C 1
ATOM 762 O O . ALA A 1 100 ? 34.465 56.910 -1.350 1.00 16.49 122 ALA A O 1
ATOM 764 N N . CYS A 1 101 ? 34.640 54.950 -2.438 1.00 13.83 123 CYS A N 1
ATOM 765 C CA . CYS A 1 101 ? 33.799 54.281 -1.450 1.00 15.24 123 CYS A CA 1
ATOM 766 C C . CYS A 1 101 ? 34.547 54.215 -0.119 1.00 15.42 123 CYS A C 1
ATOM 767 O O . CYS A 1 101 ? 33.947 54.443 0.928 1.00 14.38 123 CYS A O 1
ATOM 770 N N . PHE A 1 102 ? 35.853 53.930 -0.138 1.00 14.95 124 PHE A N 1
ATOM 771 C CA . PHE A 1 102 ? 36.582 53.910 1.124 1.00 15.24 124 PHE A CA 1
ATOM 772 C C . PHE A 1 102 ? 36.468 55.282 1.799 1.00 15.44 124 PHE A C 1
ATOM 773 O O . PHE A 1 102 ? 36.245 55.383 3.019 1.00 14.94 124 PHE A O 1
ATOM 781 N N . ALA A 1 103 ? 36.616 56.345 1.018 1.00 12.61 125 ALA A N 1
ATOM 782 C CA . ALA A 1 103 ? 36.542 57.689 1.590 1.00 14.72 125 ALA A CA 1
ATOM 783 C C . ALA A 1 103 ? 35.174 57.991 2.206 1.00 15.85 125 ALA A C 1
ATOM 784 O O . ALA A 1 103 ? 35.079 58.449 3.365 1.00 13.92 125 ALA A O 1
ATOM 786 N N . THR A 1 104 ? 34.111 57.723 1.452 1.00 14.72 126 THR A N 1
ATOM 787 C CA . THR A 1 104 ? 32.790 58.067 1.964 1.00 15.09 126 THR A CA 1
ATOM 788 C C . THR A 1 104 ? 32.326 57.150 3.084 1.00 15.98 126 THR A C 1
ATOM 789 O O . THR A 1 104 ? 31.588 57.587 3.963 1.00 14.69 126 THR A O 1
ATOM 793 N N . MET A 1 105 ? 32.774 55.897 3.087 1.00 14.86 127 MET A N 1
ATOM 794 C CA . MET A 1 105 ? 32.350 55.011 4.166 1.00 14.97 127 MET A CA 1
ATOM 795 C C . MET A 1 105 ? 33.108 55.289 5.457 1.00 16.18 127 MET A C 1
ATOM 796 O O . MET A 1 105 ? 32.544 55.145 6.550 1.00 16.16 127 MET A O 1
ATOM 801 N N . THR A 1 106 ? 34.374 55.676 5.350 1.00 14.70 128 THR A N 1
ATOM 802 C CA . THR A 1 106 ? 35.151 55.900 6.575 1.00 14.81 128 THR A CA 1
ATOM 803 C C . THR A 1 106 ? 35.161 57.320 7.104 1.00 15.75 128 THR A C 1
ATOM 804 O O . THR A 1 106 ? 35.400 57.504 8.293 1.00 13.43 128 THR A O 1
ATOM 808 N N . THR A 1 107 ? 34.907 58.322 6.252 1.00 14.52 129 THR A N 1
ATOM 809 C CA . THR A 1 107 ? 34.876 59.719 6.737 1.00 15.83 129 THR A CA 1
ATOM 810 C C . THR A 1 107 ? 33.555 60.421 6.407 1.00 15.36 129 THR A C 1
ATOM 811 O O . THR A 1 107 ? 33.300 61.523 6.867 1.00 14.11 129 THR A O 1
ATOM 815 N N . SER A 1 108 ? 32.731 59.786 5.584 1.00 15.42 130 SER A N 1
ATOM 816 C CA . SER A 1 108 ? 31.460 60.352 5.146 1.00 16.01 130 SER A CA 1
ATOM 817 C C . SER A 1 108 ? 31.630 61.492 4.117 1.00 16.32 130 SER A C 1
ATOM 818 O O . SER A 1 108 ? 30.694 62.238 3.843 1.00 17.02 130 SER A O 1
ATOM 821 N N . ASP A 1 109 ? 32.834 61.609 3.559 1.00 14.96 131 ASP A N 1
ATOM 822 C CA . ASP A 1 109 ? 33.138 62.620 2.535 1.00 13.65 131 ASP A CA 1
ATOM 823 C C . ASP A 1 109 ? 31.957 62.691 1.556 1.00 14.03 131 ASP A C 1
ATOM 824 O O . ASP A 1 109 ? 31.578 61.682 0.929 1.00 13.48 131 ASP A O 1
ATOM 829 N N . ASN A 1 110 ? 31.369 63.873 1.419 1.00 13.05 132 ASN A N 1
ATOM 830 C CA . ASN A 1 110 ? 30.190 64.028 0.563 1.00 13.24 132 ASN A CA 1
ATOM 831 C C . ASN A 1 110 ? 30.425 64.061 -0.931 1.00 13.89 132 ASN A C 1
ATOM 832 O O . ASN A 1 110 ? 29.566 63.623 -1.698 1.00 14.97 132 ASN A O 1
ATOM 837 N N . THR A 1 111 ? 31.562 64.592 -1.360 1.00 13.71 133 THR A N 1
ATOM 838 C CA . THR A 1 111 ? 31.841 64.600 -2.798 1.00 12.91 133 THR A CA 1
ATOM 839 C C . THR A 1 111 ? 32.110 63.166 -3.223 1.00 14.74 133 THR A C 1
ATOM 840 O O . THR A 1 111 ? 31.709 62.741 -4.316 1.00 15.06 133 THR A O 1
ATOM 844 N N . ALA A 1 112 ? 32.796 62.411 -2.370 1.00 12.89 134 ALA A N 1
ATOM 845 C CA . ALA A 1 112 ? 33.075 61.017 -2.671 1.00 14.31 134 ALA A CA 1
ATOM 846 C C . ALA A 1 112 ? 31.741 60.282 -2.860 1.00 14.83 134 ALA A C 1
ATOM 847 O O . ALA A 1 112 ? 31.616 59.436 -3.742 1.00 14.19 134 ALA A O 1
ATOM 849 N N . ALA A 1 113 ? 30.754 60.590 -2.019 1.00 13.80 135 ALA A N 1
ATOM 850 C CA . ALA A 1 113 ? 29.441 59.937 -2.126 1.00 13.88 135 ALA A CA 1
ATOM 851 C C . ALA A 1 113 ? 28.793 60.310 -3.456 1.00 13.21 135 ALA A C 1
ATOM 852 O O . ALA A 1 113 ? 28.179 59.467 -4.110 1.00 13.97 135 ALA A O 1
ATOM 854 N N . ASN A 1 114 ? 28.916 61.571 -3.863 1.00 13.67 136 ASN A N 1
ATOM 855 C CA . ASN A 1 114 ? 28.299 61.956 -5.143 1.00 15.27 136 ASN A CA 1
ATOM 856 C C . ASN A 1 114 ? 28.986 61.252 -6.298 1.00 16.02 136 ASN A C 1
ATOM 857 O O . ASN A 1 114 ? 28.335 60.930 -7.301 1.00 17.31 136 ASN A O 1
ATOM 862 N N . ILE A 1 115 ? 30.293 61.012 -6.166 1.00 15.59 137 ILE A N 1
ATOM 863 C CA . ILE A 1 115 ? 31.025 60.303 -7.216 1.00 16.31 137 ILE A CA 1
ATOM 864 C C . ILE A 1 115 ? 30.488 58.875 -7.347 1.00 17.99 137 ILE A C 1
ATOM 865 O O . ILE A 1 115 ? 30.263 58.368 -8.462 1.00 16.69 137 ILE A O 1
ATOM 870 N N . ILE A 1 116 ? 30.263 58.223 -6.214 1.00 15.98 138 ILE A N 1
ATOM 871 C CA . ILE A 1 116 ? 29.724 56.874 -6.240 1.00 16.68 138 ILE A CA 1
ATOM 872 C C . ILE A 1 116 ? 28.315 56.866 -6.842 1.00 16.67 138 ILE A C 1
ATOM 873 O O . ILE A 1 116 ? 28.009 56.012 -7.682 1.00 17.66 138 ILE A O 1
ATOM 878 N N . LEU A 1 117 ? 27.463 57.809 -6.423 1.00 15.68 139 LEU A N 1
ATOM 879 C CA . LEU A 1 117 ? 26.097 57.896 -6.943 1.00 15.07 139 LEU A CA 1
ATOM 880 C C . LEU A 1 117 ? 26.108 58.042 -8.468 1.00 17.85 139 LEU A C 1
ATOM 881 O O . LEU A 1 117 ? 25.322 57.399 -9.167 1.00 16.75 139 LEU A O 1
ATOM 886 N N . SER A 1 118 ? 27.005 58.876 -8.978 1.00 18.13 140 SER A N 1
ATOM 887 C CA . SER A 1 118 ? 27.073 59.064 -10.424 1.00 19.98 140 SER A CA 1
ATOM 888 C C . SER A 1 118 ? 27.500 57.785 -11.138 1.00 21.12 140 SER A C 1
ATOM 889 O O . SER A 1 118 ? 27.190 57.610 -12.314 1.00 24.17 140 SER A O 1
ATOM 893 N N . ALA A 1 119 ? 28.201 56.892 -10.446 1.00 18.38 141 ALA A N 1
ATOM 894 C CA . ALA A 1 119 ? 28.657 55.661 -11.077 1.00 18.89 141 ALA A CA 1
ATOM 895 C C . ALA A 1 119 ? 27.677 54.492 -10.940 1.00 19.31 141 ALA A C 1
ATOM 896 O O . ALA A 1 119 ? 27.813 53.495 -11.655 1.00 18.22 141 ALA A O 1
ATOM 898 N N . VAL A 1 120 ? 26.696 54.605 -10.036 1.00 18.11 142 VAL A N 1
ATOM 899 C CA . VAL A 1 120 ? 25.739 53.510 -9.859 1.00 17.55 142 VAL A CA 1
ATOM 900 C C . VAL A 1 120 ? 24.302 53.859 -10.242 1.00 18.08 142 VAL A C 1
ATOM 901 O O . VAL A 1 120 ? 23.349 53.268 -9.742 1.00 19.27 142 VAL A O 1
ATOM 905 N N . GLY A 1 121 ? 24.146 54.830 -11.136 1.00 17.81 143 GLY A N 1
ATOM 906 C CA . GLY A 1 121 ? 22.814 55.167 -11.602 1.00 17.93 143 GLY A CA 1
ATOM 907 C C . GLY A 1 121 ? 22.058 56.227 -10.843 1.00 18.09 143 GLY A C 1
ATOM 908 O O . GLY A 1 121 ? 20.847 56.355 -11.010 1.00 18.82 143 GLY A O 1
ATOM 909 N N . GLY A 1 122 ? 22.767 56.989 -10.015 1.00 17.57 144 GLY A N 1
ATOM 910 C CA . GLY A 1 122 ? 22.147 58.064 -9.267 1.00 16.32 144 GLY A CA 1
ATOM 911 C C . GLY A 1 122 ? 21.134 57.590 -8.240 1.00 15.79 144 GLY A C 1
ATOM 912 O O . GLY A 1 122 ? 21.046 56.401 -7.967 1.00 16.52 144 GLY A O 1
ATOM 913 N N . PRO A 1 123 ? 20.378 58.511 -7.641 1.00 16.95 145 PRO A N 1
ATOM 914 C CA . PRO A 1 123 ? 19.356 58.188 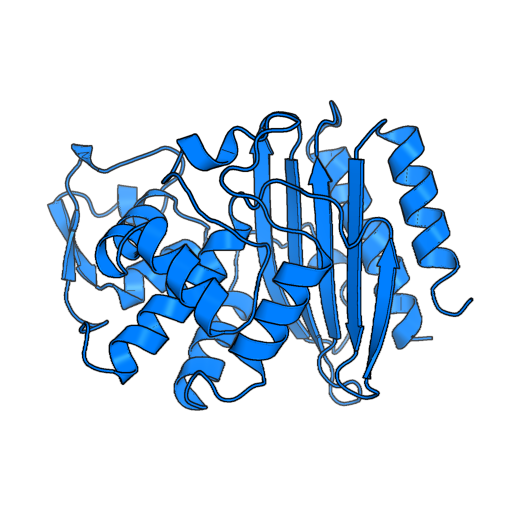-6.640 1.00 17.31 145 PRO A CA 1
ATOM 915 C C . PRO A 1 123 ? 18.372 57.151 -7.190 1.00 16.99 145 PRO A C 1
ATOM 916 O O . PRO A 1 123 ? 17.940 56.246 -6.482 1.00 18.64 145 PRO A O 1
ATOM 920 N N . LYS A 1 124 ? 18.034 57.273 -8.471 1.00 17.75 146 LYS A N 1
ATOM 921 C CA . LYS A 1 124 ? 17.103 56.333 -9.088 1.00 18.31 146 LYS A CA 1
ATOM 922 C C . LYS A 1 124 ? 17.634 54.916 -9.146 1.00 17.00 146 LYS A C 1
ATOM 923 O O . LYS A 1 124 ? 16.890 53.973 -8.897 1.00 16.89 146 LYS A O 1
ATOM 929 N N . GLY A 1 125 ? 18.911 54.762 -9.492 1.00 16.91 147 GLY A N 1
ATOM 930 C CA . GLY A 1 125 ? 19.504 53.443 -9.564 1.00 17.82 147 GLY A CA 1
ATOM 931 C C . GLY A 1 125 ? 19.537 52.849 -8.169 1.00 18.10 147 GLY A C 1
ATOM 932 O O . GLY A 1 125 ? 19.224 51.668 -7.969 1.00 17.79 147 GLY A O 1
ATOM 933 N N . VAL A 1 126 ? 19.905 53.676 -7.192 1.00 16.21 148 VAL A N 1
ATOM 934 C CA . VAL A 1 126 ? 19.966 53.186 -5.820 1.00 15.54 148 VAL A CA 1
ATOM 935 C C . VAL A 1 126 ? 18.589 52.697 -5.350 1.00 14.61 148 VAL A C 1
ATOM 936 O O . VAL A 1 126 ? 18.473 51.622 -4.773 1.00 15.64 148 VAL A O 1
ATOM 940 N N . THR A 1 127 ? 17.548 53.475 -5.619 1.00 15.19 149 THR A N 1
ATOM 941 C CA . THR A 1 127 ? 16.195 53.104 -5.200 1.00 15.86 149 THR A CA 1
ATOM 942 C C . THR A 1 127 ? 15.751 51.809 -5.893 1.00 17.61 149 THR A C 1
ATOM 943 O O . THR A 1 127 ? 15.159 50.925 -5.267 1.00 17.27 149 THR A O 1
ATOM 947 N N . ASP A 1 128 ? 16.020 51.704 -7.192 1.00 16.47 150 ASP A N 1
ATOM 948 C CA . ASP A 1 128 ? 15.670 50.497 -7.916 1.00 17.79 150 ASP A CA 1
ATOM 949 C C . ASP A 1 128 ? 16.369 49.274 -7.320 1.00 16.53 150 ASP A C 1
ATOM 950 O O . ASP A 1 128 ? 15.767 48.203 -7.200 1.00 18.22 150 ASP A O 1
ATOM 955 N N . PHE A 1 129 ? 17.636 49.438 -6.936 1.00 15.77 151 PHE A N 1
ATOM 956 C CA . PHE A 1 129 ? 18.424 48.359 -6.335 1.00 16.13 151 PHE A CA 1
ATOM 957 C C . PHE A 1 129 ? 17.779 47.933 -5.005 1.00 15.59 151 PHE A C 1
ATOM 958 O O . PHE A 1 129 ? 17.650 46.743 -4.709 1.00 15.67 151 PHE A O 1
ATOM 966 N N . LEU A 1 130 ? 17.353 48.917 -4.221 1.00 15.00 152 LEU A N 1
ATOM 967 C CA . LEU A 1 130 ? 16.696 48.646 -2.955 1.00 16.07 152 LEU A CA 1
ATOM 968 C C . LEU A 1 130 ? 15.416 47.828 -3.193 1.00 16.31 152 LEU A C 1
ATOM 969 O O . LEU A 1 130 ? 15.162 46.857 -2.486 1.00 17.14 152 LEU A O 1
ATOM 974 N N . ARG A 1 131 ? 14.620 48.219 -4.182 1.00 17.64 153 ARG A N 1
ATOM 975 C CA . ARG A 1 131 ? 13.391 47.478 -4.467 1.00 18.14 153 ARG A CA 1
ATOM 976 C C . ARG A 1 131 ? 13.717 46.047 -4.872 1.00 17.54 153 ARG A C 1
ATOM 977 O O . ARG A 1 131 ? 12.999 45.117 -4.489 1.00 17.77 153 ARG A O 1
ATOM 985 N N . GLN A 1 132 ? 14.797 45.852 -5.630 1.00 17.74 154 GLN A N 1
ATOM 986 C CA . GLN A 1 132 ? 15.164 44.500 -6.049 1.00 18.33 154 GLN A CA 1
ATOM 987 C C . GLN A 1 132 ? 15.514 43.619 -4.860 1.00 19.64 154 GLN A C 1
ATOM 988 O O . GLN A 1 132 ? 15.157 42.445 -4.837 1.00 19.74 154 GLN A O 1
ATOM 994 N N . ILE A 1 133 ? 16.198 44.177 -3.858 1.00 19.98 155 ILE A N 1
ATOM 995 C CA . ILE A 1 133 ? 16.564 43.367 -2.697 1.00 18.67 155 ILE A CA 1
ATOM 996 C C . ILE A 1 133 ? 15.387 43.165 -1.733 1.00 18.15 155 ILE A C 1
ATOM 997 O O . ILE A 1 133 ? 15.514 42.469 -0.719 1.00 18.20 155 ILE A O 1
ATOM 1002 N N . GLY A 1 134 ? 14.243 43.776 -2.042 1.00 17.79 156 GLY A N 1
ATOM 1003 C CA . GLY A 1 134 ? 13.066 43.586 -1.209 1.00 18.98 156 GLY A CA 1
ATOM 1004 C C . GLY A 1 134 ? 12.734 44.695 -0.234 1.00 18.92 156 GLY A C 1
ATOM 1005 O O . GLY A 1 134 ? 11.814 44.564 0.583 1.00 20.07 156 GLY A O 1
ATOM 1006 N N . ASP A 1 135 ? 13.500 45.779 -0.290 1.00 17.44 157 ASP A N 1
ATOM 1007 C CA . ASP A 1 135 ? 13.238 46.918 0.577 1.00 16.80 157 ASP A CA 1
ATOM 1008 C C . ASP A 1 135 ? 12.183 47.728 -0.152 1.00 18.02 157 ASP A C 1
ATOM 1009 O O . ASP A 1 135 ? 12.450 48.295 -1.205 1.00 18.16 157 ASP A O 1
ATOM 1014 N N . LYS A 1 136 ? 10.977 47.777 0.407 1.00 18.55 158 LYS A N 1
ATOM 1015 C CA . LYS A 1 136 ? 9.877 48.495 -0.221 1.00 20.37 158 LYS A CA 1
ATOM 1016 C C . LYS A 1 136 ? 9.721 49.937 0.247 1.00 20.65 158 LYS A C 1
ATOM 1017 O O . LYS A 1 136 ? 8.886 50.672 -0.285 1.00 22.02 158 LYS A O 1
ATOM 1023 N N . GLU A 1 137 ? 10.506 50.343 1.237 1.00 17.89 159 GLU A N 1
ATOM 1024 C CA . GLU A 1 137 ? 10.362 51.685 1.797 1.00 17.62 159 GLU A CA 1
ATOM 1025 C C . GLU A 1 137 ? 11.459 52.695 1.512 1.00 15.32 159 GLU A C 1
ATOM 1026 O O . GLU A 1 137 ? 11.183 53.831 1.132 1.00 16.60 159 GLU A O 1
ATOM 1036 N N . THR A 1 138 ? 12.698 52.281 1.713 1.00 15.81 160 THR A N 1
ATOM 1037 C CA . THR A 1 138 ? 13.837 53.169 1.534 1.00 13.27 160 THR A CA 1
ATOM 1038 C C . THR A 1 138 ? 13.901 53.744 0.132 1.00 14.86 160 THR A C 1
ATOM 1039 O O . THR A 1 138 ? 13.714 53.035 -0.844 1.00 16.00 160 THR A O 1
ATOM 1043 N N . ARG A 1 139 ? 14.182 55.033 0.040 1.00 15.76 161 ARG A N 1
ATOM 1044 C CA . ARG A 1 139 ? 14.273 55.666 -1.257 1.00 16.02 161 ARG A CA 1
ATOM 1045 C C . ARG A 1 139 ? 15.269 56.792 -1.183 1.00 16.36 161 ARG A C 1
ATOM 1046 O O . ARG A 1 139 ? 15.333 57.500 -0.179 1.00 14.24 161 ARG A O 1
ATOM 1054 N N . LEU A 1 140 ? 16.053 56.933 -2.249 1.00 14.09 162 LEU A N 1
ATOM 1055 C CA . LEU A 1 140 ? 17.025 58.007 -2.364 1.00 14.70 162 LEU A CA 1
ATOM 1056 C C . LEU A 1 140 ? 16.538 58.815 -3.569 1.00 15.57 162 LEU A C 1
ATOM 1057 O O . LEU A 1 140 ? 16.204 58.249 -4.628 1.00 16.07 162 LEU A O 1
ATOM 1062 N N . ASP A 1 141 ? 16.514 60.131 -3.407 1.00 13.71 163 ASP A N 1
ATOM 1063 C CA . ASP A 1 141 ? 16.005 61.015 -4.436 1.00 16.14 163 ASP A CA 1
ATOM 1064 C C . ASP A 1 141 ? 16.913 62.147 -4.864 1.00 16.69 163 ASP A C 1
ATOM 1065 O O . ASP A 1 141 ? 16.840 62.611 -6.001 1.00 17.64 163 ASP A O 1
ATOM 1070 N N . ARG A 1 142 ? 1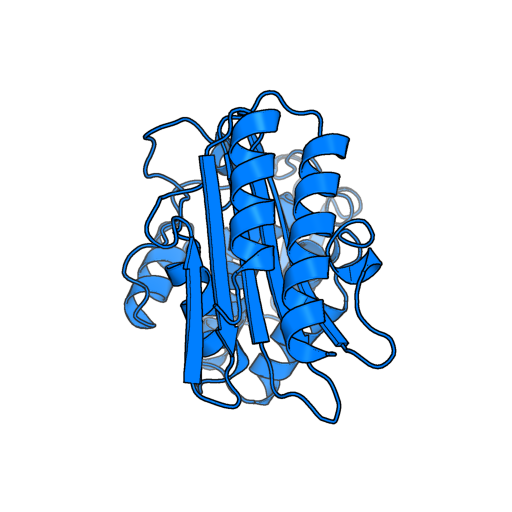7.768 62.590 -3.954 1.00 16.89 164 ARG A N 1
ATOM 1071 C CA . ARG A 1 142 ? 18.676 63.701 -4.219 1.00 16.40 164 ARG A CA 1
ATOM 1072 C C . ARG A 1 142 ? 20.116 63.313 -3.901 1.00 16.43 164 ARG A C 1
ATOM 1073 O O . ARG A 1 142 ? 20.357 62.255 -3.318 1.00 16.67 164 ARG A O 1
ATOM 1081 N N . ILE A 1 143 ? 21.064 64.160 -4.305 1.00 17.38 165 ILE A N 1
ATOM 1082 C CA . ILE A 1 143 ? 22.473 63.903 -4.049 1.00 16.54 165 ILE A CA 1
ATOM 1083 C C . ILE A 1 143 ? 22.908 64.846 -2.930 1.00 15.91 165 ILE A C 1
ATOM 1084 O O . ILE A 1 143 ? 22.078 65.589 -2.382 1.00 15.33 165 ILE A O 1
ATOM 1089 N N . GLU A 1 144 ? 24.181 64.796 -2.552 1.00 14.94 166 GLU A N 1
ATOM 1090 C CA . GLU A 1 144 ? 24.664 65.684 -1.495 1.00 15.78 166 GLU A CA 1
ATOM 1091 C C . GLU A 1 144 ? 24.765 67.089 -2.101 1.00 17.46 166 GLU A C 1
ATOM 1092 O O . GLU A 1 144 ? 25.178 67.244 -3.257 1.00 17.11 166 GLU A O 1
ATOM 1098 N N . PRO A 1 145 ? 24.450 68.135 -1.320 1.00 17.85 167 PRO A N 1
ATOM 1099 C CA . PRO A 1 145 ? 24.016 68.141 0.081 1.00 18.15 167 PRO A CA 1
ATOM 1100 C C . PRO A 1 145 ? 22.508 68.153 0.300 1.00 18.64 167 PRO A C 1
ATOM 1101 O O . PRO A 1 145 ? 22.043 67.963 1.434 1.00 19.34 167 PRO A O 1
ATOM 1105 N N . ASP A 1 146 ? 21.747 68.345 -0.773 1.00 16.23 168 ASP A N 1
ATOM 1106 C CA . ASP A 1 146 ? 20.301 68.473 -0.671 1.00 18.79 168 ASP A CA 1
ATOM 1107 C C . ASP A 1 146 ? 19.514 67.361 0.019 1.00 17.87 168 ASP A C 1
ATOM 1108 O O . ASP A 1 146 ? 18.464 67.617 0.622 1.00 18.56 168 ASP A O 1
ATOM 1116 N N . LEU A 1 147 ? 20.014 66.133 -0.054 1.00 15.66 169 LEU A N 1
ATOM 1117 C CA . LEU A 1 147 ? 19.300 65.006 0.540 1.00 15.60 169 LEU A CA 1
ATOM 1118 C C . LEU A 1 147 ? 19.227 65.082 2.071 1.00 16.09 169 LEU A C 1
ATOM 1119 O O . LEU A 1 147 ? 18.429 64.377 2.684 1.00 17.00 169 LEU A O 1
ATOM 1124 N N . ASN A 1 148 ? 20.017 65.963 2.675 1.00 16.17 170 ASN A N 1
ATOM 1125 C CA . ASN A 1 148 ? 20.003 66.098 4.146 1.00 17.67 170 ASN A CA 1
ATOM 1126 C C . ASN A 1 148 ? 18.949 67.077 4.688 1.00 18.55 170 ASN A C 1
ATOM 1127 O O . ASN A 1 148 ? 18.908 67.316 5.902 1.00 18.54 170 ASN A O 1
ATOM 1132 N N . GLU A 1 149 ? 18.117 67.645 3.812 1.00 17.87 171 GLU A N 1
ATOM 1133 C CA . GLU A 1 149 ? 17.110 68.632 4.248 1.00 18.58 171 GLU A CA 1
ATOM 1134 C C . GLU A 1 149 ? 16.345 68.228 5.514 1.00 18.74 171 GLU A C 1
ATOM 1135 O O . GLU A 1 149 ? 16.205 69.031 6.442 1.00 19.23 171 GLU A O 1
ATOM 1141 N N . GLY A 1 150 ? 15.851 66.992 5.535 1.00 18.21 172 GLY A N 1
ATOM 1142 C CA . GLY A 1 150 ? 15.165 66.457 6.698 1.00 18.78 172 GLY A CA 1
ATOM 1143 C C . GLY A 1 150 ? 13.832 67.056 7.096 1.00 19.14 172 GLY A C 1
ATOM 1144 O O . GLY A 1 150 ? 13.476 67.020 8.272 1.00 17.20 172 GLY A O 1
ATOM 1145 N N . LYS A 1 151 ? 13.080 67.592 6.144 1.00 19.60 173 LYS A N 1
ATOM 1146 C CA . LYS A 1 151 ? 11.813 68.218 6.519 1.00 21.50 173 LYS A CA 1
ATOM 1147 C C . LYS A 1 151 ? 10.678 67.238 6.747 1.00 20.55 173 LYS A C 1
ATOM 1148 O O . LYS A 1 151 ? 10.545 66.226 6.054 1.00 18.68 173 LYS A O 1
ATOM 1154 N N . LEU A 1 152 ? 9.864 67.557 7.741 1.00 19.29 174 LEU A N 1
ATOM 1155 C CA . LEU A 1 152 ? 8.734 66.712 8.089 1.00 19.71 174 LEU A CA 1
ATOM 1156 C C . LEU A 1 152 ? 7.809 66.445 6.924 1.00 19.28 174 LEU A C 1
ATOM 1157 O O . LEU A 1 152 ? 7.440 67.360 6.172 1.00 19.82 174 LEU A O 1
ATOM 1162 N N . GLY A 1 153 ? 7.428 65.183 6.778 1.00 17.67 175 GLY A N 1
ATOM 1163 C CA . GLY A 1 153 ? 6.505 64.817 5.725 1.00 19.03 175 GLY A CA 1
ATOM 1164 C C . GLY A 1 153 ? 7.090 64.670 4.338 1.00 19.00 175 GLY A C 1
ATOM 1165 O O . GLY A 1 153 ? 6.392 64.213 3.433 1.00 20.73 175 GLY A O 1
ATOM 1166 N N . ASP A 1 154 ? 8.344 65.068 4.151 1.00 19.78 176 ASP A N 1
ATOM 1167 C CA . ASP A 1 154 ? 8.993 64.923 2.838 1.00 19.41 176 ASP A CA 1
ATOM 1168 C C . ASP A 1 154 ? 9.362 63.435 2.716 1.00 19.79 176 ASP A C 1
ATOM 1169 O O . ASP A 1 154 ? 10.057 62.909 3.583 1.00 19.10 176 ASP A O 1
ATOM 1174 N N . LEU A 1 155 ? 8.879 62.754 1.676 1.00 17.92 177 LEU A N 1
ATOM 1175 C CA . LEU A 1 155 ? 9.190 61.333 1.490 1.00 19.20 177 LEU A CA 1
ATOM 1176 C C . LEU A 1 155 ? 10.559 61.127 0.836 1.00 17.72 177 LEU A C 1
ATOM 1177 O O . LEU A 1 155 ? 11.105 60.027 0.859 1.00 17.01 177 LEU A O 1
ATOM 1182 N N . ARG A 1 156 ? 11.128 62.185 0.280 1.00 16.56 178 ARG A N 1
ATOM 1183 C CA . ARG A 1 156 ? 12.426 62.054 -0.382 1.00 17.72 178 ARG A CA 1
ATOM 1184 C C . ARG A 1 156 ? 13.577 61.687 0.564 1.00 17.57 178 ARG A C 1
ATOM 1185 O O . ARG A 1 156 ? 13.658 62.195 1.683 1.00 16.42 178 ARG A O 1
ATOM 1193 N N . ASP A 1 157 ? 14.445 60.783 0.114 1.00 16.47 179 ASP A N 1
ATOM 1194 C CA . ASP A 1 157 ? 15.621 60.383 0.892 1.00 14.68 179 ASP A CA 1
ATOM 1195 C C . ASP A 1 157 ? 15.296 59.895 2.304 1.00 14.48 179 ASP A C 1
ATOM 1196 O O . ASP A 1 157 ? 15.969 60.286 3.253 1.00 14.53 179 ASP A O 1
ATOM 1201 N N . THR A 1 158 ? 14.296 59.021 2.426 1.00 14.64 180 THR A N 1
ATOM 1202 C CA . THR A 1 158 ? 13.889 58.492 3.734 1.00 13.79 180 THR A CA 1
ATOM 1203 C C . THR A 1 158 ? 13.918 56.970 3.799 1.00 14.88 180 THR A C 1
ATOM 1204 O O . THR A 1 158 ? 13.987 56.279 2.777 1.00 15.21 180 THR A O 1
ATOM 1208 N N . THR A 1 159 ? 13.850 56.457 5.023 1.00 13.50 181 THR A N 1
ATOM 1209 C CA . THR A 1 159 ? 13.783 55.027 5.243 1.00 13.55 181 THR A CA 1
ATOM 1210 C C . THR A 1 159 ? 12.967 54.859 6.518 1.00 13.77 181 THR A C 1
ATOM 1211 O O . THR A 1 159 ? 12.438 55.840 7.031 1.00 13.31 181 THR A O 1
ATOM 1215 N N . THR A 1 160 ? 12.798 53.622 6.971 1.00 13.43 182 THR A N 1
ATOM 1216 C CA . THR A 1 160 ? 12.137 53.388 8.262 1.00 14.63 182 THR A CA 1
ATOM 1217 C C . THR A 1 160 ? 13.206 52.609 9.015 1.00 12.22 182 THR A C 1
ATOM 1218 O O . THR A 1 160 ? 14.060 51.971 8.402 1.00 13.16 182 THR A O 1
ATOM 1222 N N . PRO A 1 161 ? 13.181 52.646 10.361 1.00 12.23 183 PRO A N 1
ATOM 1223 C CA . PRO A 1 161 ? 14.208 51.911 11.081 1.00 11.20 183 PRO A CA 1
ATOM 1224 C C . PRO A 1 161 ? 14.229 50.435 10.696 1.00 10.81 183 PRO A C 1
ATOM 1225 O O . PRO A 1 161 ? 15.299 49.841 10.521 1.00 12.47 183 PRO A O 1
ATOM 1229 N N . LYS A 1 162 ? 13.047 49.847 10.556 1.00 11.17 184 LYS A N 1
ATOM 1230 C CA . LYS A 1 162 ? 12.961 48.436 10.191 1.00 11.96 184 LYS A CA 1
ATOM 1231 C C . LYS A 1 162 ? 13.447 48.153 8.775 1.00 13.33 184 LYS A C 1
ATOM 1232 O O . LYS A 1 162 ? 14.128 47.150 8.555 1.00 12.17 184 LYS A O 1
ATOM 1238 N N . ALA A 1 163 ? 13.105 49.018 7.821 1.00 13.66 185 ALA A N 1
ATOM 1239 C CA . ALA A 1 163 ? 13.514 48.755 6.436 1.00 14.49 185 ALA A CA 1
ATOM 1240 C C . ALA A 1 163 ? 15.015 48.757 6.261 1.00 13.47 185 ALA A C 1
ATOM 1241 O O . ALA A 1 163 ? 15.579 47.814 5.700 1.00 12.97 185 ALA A O 1
ATOM 1243 N N . ILE A 1 164 ? 15.676 49.804 6.742 1.00 12.40 186 ILE A N 1
ATOM 1244 C CA . ILE A 1 164 ? 17.130 49.854 6.575 1.00 13.45 186 ILE A CA 1
ATOM 1245 C C . ILE A 1 164 ? 17.839 48.751 7.377 1.00 13.58 186 ILE A C 1
ATOM 1246 O O . ILE A 1 164 ? 18.853 48.210 6.931 1.00 12.76 186 ILE A O 1
ATOM 1251 N N . ALA A 1 165 ? 17.333 48.393 8.557 1.00 11.11 187 ALA A N 1
ATOM 1252 C CA . ALA A 1 165 ? 17.990 47.316 9.315 1.00 13.12 187 ALA A CA 1
ATOM 1253 C C . ALA A 1 165 ? 17.929 46.003 8.516 1.00 13.61 187 ALA A C 1
ATOM 1254 O O . ALA A 1 165 ? 18.918 45.250 8.445 1.00 12.36 187 ALA A O 1
ATOM 1256 N N . SER A 1 166 ? 16.760 45.734 7.940 1.00 13.46 188 SER A N 1
ATOM 1257 C CA . SER A 1 166 ? 16.567 44.527 7.139 1.00 14.41 188 SER A CA 1
ATOM 1258 C C . SER A 1 166 ? 17.483 44.533 5.930 1.00 15.24 188 SER A C 1
ATOM 1259 O O . SER A 1 166 ? 18.114 43.521 5.604 1.00 14.25 188 SER A O 1
ATOM 1263 N N . THR A 1 167 ? 17.564 45.676 5.256 1.00 13.85 189 THR A N 1
ATOM 1264 C CA . THR A 1 167 ? 18.425 45.781 4.075 1.00 15.12 189 THR A CA 1
ATOM 1265 C C . THR A 1 167 ? 19.895 45.550 4.416 1.00 14.28 189 THR A C 1
ATOM 1266 O O . THR A 1 167 ? 20.602 44.866 3.676 1.00 15.68 189 THR A O 1
ATOM 1270 N N . LEU A 1 168 ? 20.359 46.089 5.543 1.00 12.84 190 LEU A N 1
ATOM 1271 C CA . LEU A 1 168 ? 21.741 45.873 5.944 1.00 13.93 190 LEU A CA 1
ATOM 1272 C C . LEU A 1 168 ? 21.965 44.392 6.258 1.00 13.24 190 LEU A C 1
ATOM 1273 O O . LEU A 1 168 ? 23.021 43.837 5.956 1.00 13.02 190 LEU A O 1
ATOM 1281 N N . ASN A 1 169 ? 20.974 43.763 6.885 1.00 11.77 191 ASN A N 1
ATOM 1282 C CA . ASN A 1 169 ? 21.053 42.338 7.214 1.00 13.41 191 ASN A CA 1
ATOM 1283 C C . ASN A 1 169 ? 21.262 41.579 5.897 1.00 14.25 191 ASN A C 1
ATOM 1284 O O . ASN A 1 169 ? 22.145 40.711 5.777 1.00 16.05 191 ASN A O 1
ATOM 1289 N N . LYS A 1 170 ? 20.444 41.896 4.905 1.00 13.57 192 LYS A N 1
ATOM 1290 C CA . LYS A 1 170 ? 20.583 41.216 3.619 1.00 15.48 192 LYS A CA 1
ATOM 1291 C C . LYS A 1 170 ? 21.934 41.502 2.949 1.00 16.61 192 LYS A C 1
ATOM 1292 O O . LYS A 1 170 ? 22.599 40.574 2.508 1.00 15.64 192 LYS A O 1
ATOM 1298 N N . PHE A 1 171 ? 22.346 42.768 2.867 1.00 16.43 193 PHE A N 1
ATOM 1299 C CA . PHE A 1 171 ? 23.643 43.089 2.229 1.00 18.53 193 PHE A CA 1
ATOM 1300 C C . PHE A 1 171 ? 24.829 42.335 2.840 1.00 17.83 193 PHE A C 1
ATOM 1301 O O . PHE A 1 171 ? 25.685 41.780 2.143 1.00 15.66 193 PHE A O 1
ATOM 1309 N N . LEU A 1 172 ? 24.898 42.339 4.163 1.00 15.95 194 LEU A N 1
ATOM 1310 C CA . LEU A 1 172 ? 26.046 41.734 4.816 1.00 16.35 194 LEU A CA 1
ATOM 1311 C C . LEU A 1 172 ? 25.999 40.246 5.067 1.00 15.82 194 LEU A C 1
ATOM 1312 O O . LEU A 1 172 ? 27.049 39.591 5.038 1.00 17.88 194 LEU A O 1
ATOM 1317 N N . PHE A 1 173 ? 24.802 39.705 5.292 1.00 14.95 195 PHE A N 1
ATOM 1318 C CA . PHE A 1 173 ? 24.673 38.295 5.628 1.00 15.62 195 PHE A CA 1
ATOM 1319 C C . PHE A 1 173 ? 23.866 37.402 4.680 1.00 16.58 195 PHE A C 1
ATOM 1320 O O . PHE A 1 173 ? 23.857 36.184 4.850 1.00 16.91 195 PHE A O 1
ATOM 1328 N N . GLY A 1 174 ? 23.212 38.009 3.696 1.00 15.36 196 GLY A N 1
ATOM 1329 C CA . GLY A 1 174 ? 22.469 37.252 2.700 1.00 16.31 196 GLY A CA 1
ATOM 1330 C C . GLY A 1 174 ? 23.470 36.919 1.600 1.00 17.39 196 GLY A C 1
ATOM 1331 O O . GLY A 1 174 ? 24.672 36.961 1.847 1.00 17.10 196 GLY A O 1
ATOM 1332 N N . SER A 1 175 ? 23.007 36.618 0.391 1.00 17.18 197 SER A N 1
ATOM 1333 C CA . SER A 1 175 ? 23.929 36.264 -0.684 1.00 17.86 197 SER A CA 1
ATOM 1334 C C . SER A 1 175 ? 23.872 37.136 -1.938 1.00 19.66 197 SER A C 1
ATOM 1335 O O . SER A 1 175 ? 24.413 36.751 -2.978 1.00 21.50 197 SER A O 1
ATOM 1339 N N . ALA A 1 176 ? 23.250 38.309 -1.844 1.00 18.95 198 ALA A N 1
ATOM 1340 C CA . ALA A 1 176 ? 23.177 39.236 -2.985 1.00 20.38 198 ALA A CA 1
ATOM 1341 C C . ALA A 1 176 ? 24.592 39.646 -3.406 1.00 21.17 198 ALA A C 1
ATOM 1342 O O . ALA A 1 176 ? 24.841 39.919 -4.578 1.00 21.51 198 ALA A O 1
ATOM 1344 N N . LEU A 1 177 ? 25.496 39.718 -2.433 1.00 19.18 199 LEU A N 1
ATOM 1345 C CA . LEU A 1 177 ? 26.895 40.063 -2.680 1.00 19.82 199 LEU A CA 1
ATOM 1346 C C . LEU A 1 177 ? 27.745 38.829 -2.414 1.00 18.85 199 LEU A C 1
ATOM 1347 O O . LEU A 1 177 ? 27.381 37.988 -1.589 1.00 20.08 199 LEU A O 1
ATOM 1352 N N . SER A 1 178 ? 28.892 38.731 -3.087 1.00 20.20 200 SER A N 1
ATOM 1353 C CA . SER A 1 178 ? 29.798 37.597 -2.891 1.00 19.23 200 SER A CA 1
ATOM 1354 C C . SER A 1 178 ? 30.399 37.677 -1.491 1.00 21.09 200 SER A C 1
ATOM 1355 O O . SER A 1 178 ? 30.418 38.753 -0.878 1.00 20.15 200 SER A O 1
ATOM 1358 N N . GLU A 1 179 ? 30.923 36.563 -0.991 1.00 20.44 201 GLU A N 1
ATOM 1359 C CA . GLU A 1 179 ? 31.538 36.568 0.339 1.00 23.61 201 GLU A CA 1
ATOM 1360 C C . GLU A 1 179 ? 32.658 37.609 0.396 1.00 22.87 201 GLU A C 1
ATOM 1361 O O . GLU A 1 179 ? 32.821 38.287 1.408 1.00 23.26 201 GLU A O 1
ATOM 1367 N N . MET A 1 180 ? 33.414 37.742 -0.694 1.00 22.59 202 MET A N 1
ATOM 1368 C CA . MET A 1 180 ? 34.508 38.717 -0.753 1.00 24.00 202 MET A CA 1
ATOM 1369 C C . MET A 1 180 ? 33.974 40.143 -0.626 1.00 22.69 202 MET A C 1
ATOM 1370 O O . MET A 1 180 ? 34.540 40.965 0.094 1.00 22.03 202 MET A O 1
ATOM 1375 N N . ASN A 1 181 ? 32.896 40.438 -1.340 1.00 19.82 203 ASN A N 1
ATOM 1376 C CA . ASN A 1 181 ? 32.316 41.775 -1.281 1.00 19.51 203 ASN A CA 1
ATOM 1377 C C . ASN A 1 181 ? 31.598 42.061 0.036 1.00 18.50 203 ASN A C 1
ATOM 1378 O O . ASN A 1 181 ? 31.560 43.197 0.487 1.00 17.16 203 ASN A O 1
ATOM 1383 N N . GLN A 1 182 ? 31.034 41.034 0.655 1.00 18.61 204 GLN A N 1
ATOM 1384 C CA . GLN A 1 182 ? 30.391 41.213 1.956 1.00 19.88 204 GLN A CA 1
ATOM 1385 C C . GLN A 1 182 ? 31.476 41.647 2.937 1.00 20.26 204 GLN A C 1
ATOM 1386 O O . GLN A 1 182 ? 31.273 42.551 3.757 1.00 18.89 204 GLN A O 1
ATOM 1392 N N . LYS A 1 183 ? 32.632 40.988 2.854 1.00 19.94 205 LYS A N 1
ATOM 1393 C CA . LYS A 1 183 ? 33.737 41.284 3.752 1.00 20.10 205 LYS A CA 1
ATOM 1394 C C . LYS A 1 183 ? 34.277 42.686 3.489 1.00 18.85 205 LYS A C 1
ATOM 1395 O O . LYS A 1 183 ? 34.605 43.420 4.417 1.00 18.58 205 LYS A O 1
ATOM 1401 N N . LYS A 1 184 ? 34.361 43.057 2.220 1.00 17.62 206 LYS A N 1
ATOM 1402 C CA . LYS A 1 184 ? 34.837 44.383 1.852 1.00 17.81 206 LYS A CA 1
ATOM 1403 C C . LYS A 1 184 ? 33.886 45.473 2.383 1.00 16.97 206 LYS A C 1
ATOM 1404 O O . LYS A 1 184 ? 34.343 46.463 2.979 1.00 16.44 206 LYS A O 1
ATOM 1410 N N . LEU A 1 185 ? 32.578 45.290 2.182 1.00 14.87 207 LEU A N 1
ATOM 1411 C CA . LEU A 1 185 ? 31.585 46.259 2.645 1.00 15.54 207 LEU A CA 1
ATOM 1412 C C . LEU A 1 185 ? 31.641 46.325 4.164 1.00 15.93 207 LEU A C 1
ATOM 1413 O O . LEU A 1 185 ? 31.642 47.407 4.750 1.00 16.57 207 LEU A O 1
ATOM 1418 N N . GLU A 1 186 ? 31.688 45.162 4.800 1.00 13.63 208 GLU A N 1
ATOM 1419 C CA . GLU A 1 186 ? 31.742 45.125 6.261 1.00 16.43 208 GLU A CA 1
ATOM 1420 C C . GLU A 1 186 ? 32.991 45.826 6.785 1.00 16.00 208 GLU A C 1
ATOM 1421 O O . GLU A 1 186 ? 32.931 46.601 7.756 1.00 16.23 208 GLU A O 1
ATOM 1427 N N . SER A 1 187 ? 34.122 45.593 6.127 1.00 15.20 209 SER A N 1
ATOM 1428 C CA . SER A 1 187 ? 35.365 46.221 6.572 1.00 17.61 209 SER A CA 1
ATOM 1429 C C . SER A 1 187 ? 35.314 47.738 6.456 1.00 15.98 209 SER A C 1
ATOM 1430 O O . SER A 1 187 ? 35.842 48.442 7.322 1.00 16.64 209 SER A O 1
ATOM 1433 N N . TRP A 1 188 ? 34.680 48.244 5.398 1.00 16.05 210 TRP A N 1
ATOM 1434 C CA . TRP A 1 188 ? 34.548 49.683 5.251 1.00 14.52 210 TRP A CA 1
ATOM 1435 C C . TRP A 1 188 ? 33.812 50.236 6.463 1.00 15.26 210 TRP A C 1
ATOM 1436 O O . TRP A 1 188 ? 34.196 51.281 6.977 1.00 15.44 210 TRP A O 1
ATOM 1447 N N . MET A 1 189 ? 32.769 49.541 6.914 1.00 14.13 211 MET A N 1
ATOM 1448 C CA . MET A 1 189 ? 31.980 49.994 8.072 1.00 15.26 211 MET A CA 1
ATOM 1449 C C . MET A 1 189 ? 32.760 49.833 9.381 1.00 14.78 211 MET A C 1
ATOM 1450 O O . MET A 1 189 ? 32.687 50.684 10.276 1.00 13.92 211 MET A O 1
ATOM 1455 N N . VAL A 1 190 ? 33.497 48.732 9.506 1.00 14.65 212 VAL A N 1
ATOM 1456 C CA . VAL A 1 190 ? 34.295 48.506 10.701 1.00 14.96 212 VAL A CA 1
ATOM 1457 C C . VAL A 1 190 ? 35.355 49.609 10.822 1.00 15.21 212 VAL A C 1
ATOM 1458 O O . VAL A 1 190 ? 35.683 50.059 11.923 1.00 15.32 212 VAL A O 1
ATOM 1462 N N . ASN A 1 191 ? 35.862 50.058 9.683 1.00 14.03 213 ASN A N 1
ATOM 1463 C CA . ASN A 1 191 ? 36.902 51.081 9.656 1.00 16.47 213 ASN A CA 1
ATOM 1464 C C . ASN A 1 191 ? 36.402 52.514 9.670 1.00 15.45 213 ASN A C 1
ATOM 1465 O O . ASN A 1 191 ? 37.171 53.446 9.421 1.00 17.53 213 ASN A O 1
ATOM 1470 N N . ASN A 1 192 ? 35.110 52.686 9.933 1.00 14.46 214 ASN A N 1
ATOM 1471 C CA 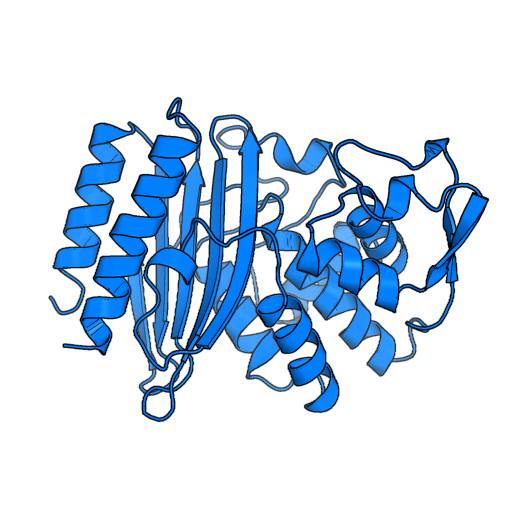. ASN A 1 192 ? 34.500 54.014 10.010 1.00 15.89 214 ASN A CA 1
ATOM 1472 C C . ASN A 1 192 ? 35.303 54.795 11.055 1.00 14.99 214 ASN A C 1
ATOM 1473 O O . ASN A 1 192 ? 35.541 54.289 12.163 1.00 16.16 214 ASN A O 1
ATOM 1478 N N . GLN A 1 193 ? 35.718 56.013 10.718 1.00 13.91 215 GLN A N 1
ATOM 1479 C CA . GLN A 1 193 ? 36.509 56.825 11.653 1.00 15.74 215 GLN A CA 1
ATOM 1480 C C . GLN A 1 193 ? 35.738 57.941 12.361 1.00 15.34 215 GLN A C 1
ATOM 1481 O O . GLN A 1 193 ? 36.277 58.608 13.274 1.00 15.23 215 GLN A O 1
ATOM 1487 N N . VAL A 1 194 ? 34.482 58.141 11.984 1.00 14.46 216 VAL A N 1
ATOM 1488 C CA . VAL A 1 194 ? 33.755 59.285 12.521 1.00 15.59 216 VAL A CA 1
ATOM 1489 C C . VAL A 1 194 ? 32.557 58.989 13.413 1.00 14.46 216 VAL A C 1
ATOM 1490 O O . VAL A 1 194 ? 31.653 59.825 13.526 1.00 15.51 216 VAL A O 1
ATOM 1494 N N . THR A 1 195 ? 32.553 57.826 14.065 1.00 13.63 217 THR A N 1
ATOM 1495 C CA . THR A 1 195 ? 31.432 57.468 14.930 1.00 14.33 217 THR A CA 1
ATOM 1496 C C . THR A 1 195 ? 31.865 57.047 16.321 1.00 13.26 217 THR A C 1
ATOM 1497 O O . THR A 1 195 ? 31.140 56.334 17.006 1.00 13.36 217 THR A O 1
ATOM 1501 N N . GLY A 1 196 ? 33.066 57.466 16.710 1.00 13.19 218 GLY A N 1
ATOM 1502 C CA . GLY A 1 196 ? 33.584 57.125 18.023 1.00 14.21 218 GLY A CA 1
ATOM 1503 C C . GLY A 1 196 ? 32.714 57.584 19.185 1.00 15.16 218 GLY A C 1
ATOM 1504 O O . GLY A 1 196 ? 32.771 56.982 20.263 1.00 16.77 218 GLY A O 1
ATOM 1505 N N . ASN A 1 197 ? 31.915 58.631 18.985 1.00 13.58 219 ASN A N 1
ATOM 1506 C CA . ASN A 1 197 ? 31.062 59.143 20.054 1.00 14.87 219 ASN A CA 1
ATOM 1507 C C . ASN A 1 197 ? 29.678 58.513 20.130 1.00 15.18 219 ASN A C 1
ATOM 1508 O O . ASN A 1 197 ? 28.872 58.897 20.971 1.00 17.67 219 ASN A O 1
ATOM 1513 N N . LEU A 1 198 ? 29.409 57.524 19.282 1.00 14.70 220 LEU A N 1
ATOM 1514 C CA . LEU A 1 198 ? 28.100 56.880 19.295 1.00 14.27 220 LEU A CA 1
ATOM 1515 C C . LEU A 1 198 ? 28.155 55.480 19.922 1.00 15.23 220 LEU A C 1
ATOM 1516 O O . LEU A 1 198 ? 28.658 55.329 21.048 1.00 13.91 220 LEU A O 1
ATOM 1521 N N . LEU A 1 199 ? 27.651 54.456 19.231 1.00 14.67 221 LEU A N 1
ATOM 1522 C CA . LEU A 1 199 ? 27.637 53.108 19.810 1.00 14.28 221 LEU A CA 1
ATOM 1523 C C . LEU A 1 199 ? 29.011 52.584 20.223 1.00 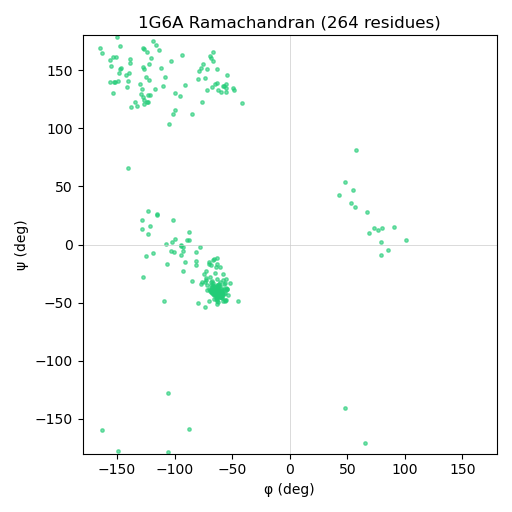14.15 221 LEU A C 1
ATOM 1524 O O . LEU A 1 199 ? 29.138 51.835 21.209 1.00 14.06 221 LEU A O 1
ATOM 1529 N N . ARG A 1 200 ? 30.045 52.959 19.479 1.00 12.84 222 ARG A N 1
ATOM 1530 C CA . ARG A 1 200 ? 31.392 52.514 19.827 1.00 12.14 222 ARG A CA 1
ATOM 1531 C C . ARG A 1 200 ? 31.797 52.897 21.249 1.00 12.56 222 ARG A C 1
ATOM 1532 O O . ARG A 1 200 ? 32.540 52.159 21.901 1.00 12.06 222 ARG A O 1
ATOM 1540 N N . SER A 1 201 ? 31.312 54.036 21.730 1.00 13.40 223 SER A N 1
ATOM 1541 C CA . SER A 1 201 ? 31.674 54.502 23.073 1.00 14.59 223 SER A CA 1
ATOM 1542 C C . SER A 1 201 ? 31.066 53.667 24.189 1.00 16.02 223 SER A C 1
ATOM 1543 O O . SER A 1 201 ? 31.496 53.791 25.343 1.00 15.12 223 SER A O 1
ATOM 1546 N N . VAL A 1 202 ? 30.065 52.835 23.865 1.00 14.04 224 VAL A N 1
ATOM 1547 C CA . VAL A 1 202 ? 29.442 51.969 24.871 1.00 15.94 224 VAL A CA 1
ATOM 1548 C C . VAL A 1 202 ? 29.508 50.481 24.493 1.00 17.23 224 VAL A C 1
ATOM 1549 O O . VAL A 1 202 ? 28.882 49.643 25.137 1.00 16.08 224 VAL A O 1
ATOM 1553 N N . LEU A 1 203 ? 30.265 50.163 23.443 1.00 16.31 225 LEU A N 1
ATOM 1554 C CA . LEU A 1 203 ? 30.394 48.781 22.978 1.00 17.10 225 LEU A CA 1
ATOM 1555 C C . LEU A 1 203 ? 30.979 47.889 24.077 1.00 17.68 225 LEU A C 1
ATOM 1556 O O . LEU A 1 203 ? 31.998 48.225 24.677 1.00 17.42 225 LEU A O 1
ATOM 1561 N N . PRO A 1 204 ? 30.355 46.730 24.332 1.00 19.18 226 PRO A N 1
ATOM 1562 C CA . PRO A 1 204 ? 30.881 45.842 25.376 1.00 20.27 226 PRO A CA 1
ATOM 1563 C C . PRO A 1 204 ? 32.283 45.328 25.059 1.00 21.61 226 PRO A C 1
ATOM 1564 O O . PRO A 1 204 ? 32.668 45.190 23.894 1.00 20.10 226 PRO A O 1
ATOM 1568 N N . ALA A 1 205 ? 33.050 45.053 26.106 1.00 22.45 227 ALA A N 1
ATOM 1569 C CA . ALA A 1 205 ? 34.394 44.535 25.936 1.00 24.24 227 ALA A CA 1
ATOM 1570 C C . ALA A 1 205 ? 34.311 43.246 25.127 1.00 23.93 227 ALA A C 1
ATOM 1571 O O . ALA A 1 205 ? 33.428 42.412 25.353 1.00 24.72 227 ALA A O 1
ATOM 1573 N N . GLY A 1 206 ? 35.209 43.102 24.161 1.00 25.19 228 GLY A N 1
ATOM 1574 C CA . GLY A 1 206 ? 35.223 41.897 23.355 1.00 24.90 228 GLY A CA 1
ATOM 1575 C C . GLY A 1 206 ? 34.285 41.886 22.161 1.00 25.46 228 GLY A C 1
ATOM 1576 O O . GLY A 1 206 ? 34.284 40.933 21.377 1.00 26.34 228 GLY A O 1
ATOM 1577 N N . TRP A 1 207 ? 33.472 42.925 22.015 1.00 20.98 229 TRP A N 1
ATOM 1578 C CA . TRP A 1 207 ? 32.544 42.978 20.892 1.00 19.48 229 TRP A CA 1
ATOM 1579 C C . TRP A 1 207 ? 33.128 43.720 19.706 1.00 17.66 229 TRP A C 1
ATOM 1580 O O . TRP A 1 207 ? 34.123 44.452 19.829 1.00 17.27 229 TRP A O 1
ATOM 1591 N N . ASN A 1 208 ? 32.510 43.517 18.548 1.00 17.10 230 ASN A N 1
ATOM 1592 C CA . ASN A 1 208 ? 32.924 44.159 17.316 1.00 17.39 230 ASN A CA 1
ATOM 1593 C C . ASN A 1 208 ? 31.758 44.981 16.782 1.00 16.00 230 ASN A C 1
ATOM 1594 O O . ASN A 1 208 ? 30.604 44.732 17.147 1.00 15.03 230 ASN A O 1
ATOM 1599 N N . ILE A 1 209 ? 32.061 45.940 15.910 1.00 14.11 231 ILE A N 1
ATOM 1600 C CA . ILE A 1 209 ? 31.014 46.794 15.346 1.00 13.90 231 ILE A CA 1
ATOM 1601 C C . ILE A 1 209 ? 31.373 47.315 13.971 1.00 13.06 231 ILE A C 1
ATOM 1602 O O . ILE A 1 209 ? 32.537 47.662 13.691 1.00 14.33 231 ILE A O 1
ATOM 1607 N N . ALA A 1 210 ? 30.364 47.333 13.112 1.00 12.40 232 ALA A N 1
ATOM 1608 C CA . ALA A 1 210 ? 30.483 47.855 11.755 1.00 11.91 232 ALA A CA 1
ATOM 1609 C C . ALA A 1 210 ? 29.332 48.864 11.730 1.00 12.56 232 ALA A C 1
ATOM 1610 O O . ALA A 1 210 ? 28.168 48.496 11.962 1.00 13.57 232 ALA A O 1
ATOM 1612 N N . ASP A 1 211 ? 29.624 50.137 11.483 1.00 12.05 233 ASP A N 1
ATOM 1613 C CA . ASP A 1 211 ? 28.527 51.109 11.516 1.00 12.26 233 ASP A CA 1
ATOM 1614 C C . ASP A 1 211 ? 28.664 52.279 10.553 1.00 12.97 233 ASP A C 1
ATOM 1615 O O . ASP A 1 211 ? 29.692 52.466 9.911 1.00 12.29 233 ASP A O 1
ATOM 1620 N N . LYS A 1 212 ? 27.581 53.044 10.444 1.00 12.51 234 LYS A N 1
ATOM 1621 C CA . LYS A 1 212 ? 27.522 54.226 9.601 1.00 13.97 234 LYS A CA 1
ATOM 1622 C C . LYS A 1 212 ? 26.467 55.111 10.237 1.00 12.89 234 LYS A C 1
ATOM 1623 O O . LYS A 1 212 ? 25.374 54.645 10.551 1.00 12.58 234 LYS A O 1
ATOM 1629 N N . SER A 1 213 ? 26.807 56.380 10.442 1.00 13.56 235 SER A N 1
ATOM 1630 C CA . SER A 1 213 ? 25.875 57.322 11.062 1.00 14.34 235 SER A CA 1
ATOM 1631 C C . SER A 1 213 ? 25.548 58.463 10.125 1.00 13.97 235 SER A C 1
ATOM 1632 O O . SER A 1 213 ? 26.114 58.571 9.021 1.00 15.77 235 SER A O 1
ATOM 1635 N N . GLY A 1 214 ? 24.631 59.312 10.575 1.00 14.29 236 GLY A N 1
ATOM 1636 C CA . GLY A 1 214 ? 24.229 60.463 9.805 1.00 13.47 236 GLY A CA 1
ATOM 1637 C C . GLY A 1 214 ? 23.660 61.555 10.683 1.00 13.81 236 GLY A C 1
ATOM 1638 O O . GLY A 1 214 ? 23.271 61.310 11.836 1.00 13.31 236 GLY A O 1
ATOM 1639 N N . ALA A 1 215 ? 23.673 62.771 10.143 1.00 14.29 237 ALA A N 1
ATOM 1640 C CA . ALA A 1 215 ? 23.105 63.937 10.798 1.00 14.23 237 ALA A CA 1
ATOM 1641 C C . ALA A 1 215 ? 22.565 64.792 9.660 1.00 15.19 237 ALA A C 1
ATOM 1642 O O . ALA A 1 215 ? 23.083 64.747 8.541 1.00 13.46 237 ALA A O 1
ATOM 1644 N N . GLY A 1 216 ? 21.531 65.576 9.932 1.00 14.81 238 GLY A N 1
ATOM 1645 C CA . GLY A 1 216 ? 20.990 66.414 8.875 1.00 15.83 238 GLY A CA 1
ATOM 1646 C C . GLY A 1 216 ? 20.119 67.526 9.421 1.00 15.93 238 GLY A C 1
ATOM 1647 O O . GLY A 1 216 ? 20.196 67.864 10.608 1.00 16.03 238 GLY A O 1
ATOM 1648 N N . GLY A 1 217 ? 19.268 68.057 8.555 1.00 15.74 240 GLY A N 1
ATOM 1649 C CA . GLY A 1 217 ? 18.388 69.155 8.922 1.00 16.47 240 GLY A CA 1
ATOM 1650 C C . GLY A 1 217 ? 17.328 68.811 9.951 1.00 17.10 240 GLY A C 1
ATOM 1651 O O . GLY A 1 217 ? 16.945 67.647 10.114 1.00 16.33 240 GLY A O 1
ATOM 1652 N N . PHE A 1 218 ? 16.851 69.857 10.619 1.00 17.93 241 PHE A N 1
ATOM 1653 C CA . PHE A 1 218 ? 15.825 69.759 11.645 1.00 18.42 241 PHE A CA 1
ATOM 1654 C C . PHE A 1 218 ? 16.185 68.750 12.723 1.00 17.76 241 PHE A C 1
ATOM 1655 O O . PHE A 1 218 ? 15.316 68.053 13.247 1.00 16.89 241 PHE A O 1
ATOM 1663 N N . GLY A 1 219 ? 17.474 68.687 13.042 1.00 17.19 242 GLY A N 1
ATOM 1664 C CA . GLY A 1 219 ? 17.961 67.799 14.084 1.00 15.49 242 GLY A CA 1
ATOM 1665 C C . GLY A 1 219 ? 18.089 66.320 13.745 1.00 16.22 242 GLY A C 1
ATOM 1666 O O . GLY A 1 219 ? 18.244 65.488 14.648 1.00 15.42 242 GLY A O 1
ATOM 1667 N N . ALA A 1 220 ? 18.000 65.974 12.467 1.00 13.37 243 ALA A N 1
ATOM 1668 C CA . ALA A 1 220 ? 18.124 64.564 12.081 1.00 13.33 243 ALA A CA 1
ATOM 1669 C C . ALA A 1 220 ? 19.441 63.978 12.594 1.00 13.34 243 ALA A C 1
ATOM 1670 O O . ALA A 1 220 ? 20.498 64.631 12.535 1.00 13.75 243 ALA A O 1
ATOM 1672 N N . ARG A 1 221 ? 19.376 62.747 13.103 1.00 12.83 244 ARG A N 1
ATOM 1673 C CA . ARG A 1 221 ? 20.558 62.047 13.628 1.00 12.53 244 ARG A CA 1
ATOM 1674 C C . ARG A 1 221 ? 20.239 60.562 13.549 1.00 12.98 244 ARG A C 1
ATOM 1675 O O . ARG A 1 221 ? 19.113 60.139 13.854 1.00 12.42 244 ARG A O 1
ATOM 1683 N N . SER A 1 222 ? 21.219 59.753 13.174 1.00 12.45 245 SER A N 1
ATOM 1684 C CA . SER A 1 222 ? 20.949 58.337 13.055 1.00 11.33 245 SER A CA 1
ATOM 1685 C C . SER A 1 222 ? 22.203 57.490 13.030 1.00 11.54 245 SER A C 1
ATOM 1686 O O . SER A 1 222 ? 23.306 57.987 12.823 1.00 12.59 245 SER A O 1
ATOM 1689 N N . ILE A 1 223 ? 22.009 56.198 13.244 1.00 11.35 246 ILE A N 1
ATOM 1690 C CA . ILE A 1 223 ? 23.099 55.255 13.129 1.00 12.00 246 ILE A CA 1
ATOM 1691 C C . ILE A 1 223 ? 22.520 53.896 12.753 1.00 11.77 246 ILE A C 1
ATOM 1692 O O . ILE A 1 223 ? 21.442 53.522 13.213 1.00 12.80 246 ILE A O 1
ATOM 1697 N N . THR A 1 224 ? 23.210 53.192 11.857 1.00 12.26 247 THR A N 1
ATOM 1698 C CA . THR A 1 224 ? 22.834 51.831 11.476 1.00 12.01 247 THR A CA 1
ATOM 1699 C C . THR A 1 224 ? 24.111 51.064 11.782 1.00 14.34 247 THR A C 1
ATOM 1700 O O . THR A 1 224 ? 25.171 51.413 11.272 1.00 15.02 247 THR A O 1
ATOM 1704 N N . ALA A 1 225 ? 24.014 50.046 12.638 1.00 14.18 248 ALA A N 1
ATOM 1705 C CA . ALA A 1 225 ? 25.195 49.288 13.040 1.00 13.26 248 ALA A CA 1
ATOM 1706 C C . ALA A 1 225 ? 24.933 47.797 13.109 1.00 13.77 248 ALA A C 1
ATOM 1707 O O . ALA A 1 225 ? 23.791 47.351 13.220 1.00 14.25 248 ALA A O 1
ATOM 1709 N N . VAL A 1 226 ? 26.009 47.028 13.047 1.00 14.30 249 VAL A N 1
ATOM 1710 C CA . VAL A 1 226 ? 25.932 45.581 13.192 1.00 13.62 249 VAL A CA 1
ATOM 1711 C C . VAL A 1 226 ? 26.953 45.296 14.280 1.00 14.04 249 VAL A C 1
ATOM 1712 O O . VAL A 1 226 ? 28.088 45.735 14.177 1.00 13.51 249 VAL A O 1
ATOM 1716 N N . VAL A 1 227 ? 26.553 44.585 15.330 1.00 14.13 250 VAL A N 1
ATOM 1717 C CA . VAL A 1 227 ? 27.486 44.277 16.407 1.00 13.85 250 VAL A CA 1
ATOM 1718 C C . VAL A 1 227 ? 27.495 42.778 16.636 1.00 15.44 250 VAL A C 1
ATOM 1719 O O . VAL A 1 227 ? 26.501 42.101 16.378 1.00 16.00 250 VAL A O 1
ATOM 1723 N N . TRP A 1 228 ? 28.622 42.258 17.105 1.00 16.96 251 TRP A N 1
ATOM 1724 C CA . TRP A 1 228 ? 28.729 40.825 17.353 1.00 17.73 251 TRP A CA 1
ATOM 1725 C C . TRP A 1 228 ? 29.929 40.522 18.222 1.00 19.90 251 TRP A C 1
ATOM 1726 O O . TRP A 1 228 ? 30.784 41.388 18.457 1.00 19.93 251 TRP A O 1
ATOM 1737 N N . SER A 1 229 ? 29.991 39.282 18.702 1.00 21.92 252 SER A N 1
ATOM 1738 C CA . SER A 1 229 ? 31.103 38.846 19.528 1.00 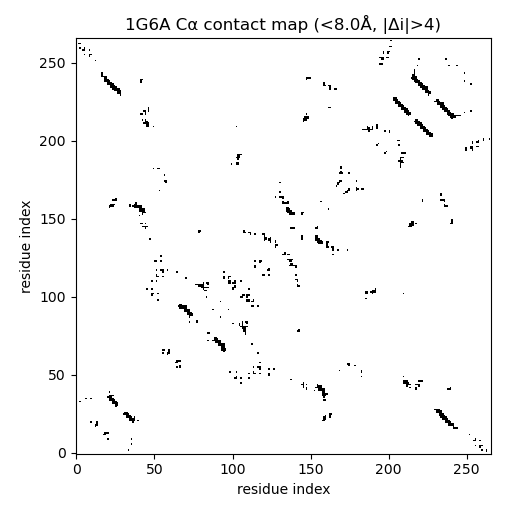24.15 252 SER A CA 1
ATOM 1739 C C . SER A 1 229 ? 31.287 37.365 19.283 1.00 26.68 252 SER A C 1
ATOM 1740 O O . SER A 1 229 ? 30.540 36.754 18.516 1.00 25.41 252 SER A O 1
ATOM 1743 N N . GLU A 1 230 ? 32.284 36.786 19.937 1.00 29.57 254 GLU A N 1
ATOM 1744 C CA . GLU A 1 230 ? 32.552 35.363 19.777 1.00 33.30 254 GLU A CA 1
ATOM 1745 C C . GLU A 1 230 ? 31.334 34.528 20.159 1.00 33.07 254 GLU A C 1
ATOM 1746 O O . GLU A 1 230 ? 31.111 33.450 19.609 1.00 34.06 254 GLU A O 1
ATOM 1752 N N . HIS A 1 231 ? 30.535 35.032 21.091 1.00 32.87 255 HIS A N 1
ATOM 1753 C CA . HIS A 1 231 ? 29.370 34.293 21.557 1.00 32.97 255 HIS A CA 1
ATOM 1754 C C . HIS A 1 231 ? 28.014 34.821 21.102 1.00 31.40 255 HIS A C 1
ATOM 1755 O O . HIS A 1 231 ? 26.982 34.253 21.450 1.00 31.16 255 HIS A O 1
ATOM 1762 N N . GLN A 1 232 ? 28.009 35.895 20.323 1.00 28.67 256 GLN A N 1
ATOM 1763 C CA . GLN A 1 232 ? 26.752 36.481 19.860 1.00 25.82 256 GLN A CA 1
ATOM 1764 C C . GLN A 1 232 ? 26.800 36.773 18.365 1.00 24.06 256 GLN A C 1
ATOM 1765 O O . GLN A 1 232 ? 27.635 37.552 17.914 1.00 23.88 256 GLN A O 1
ATOM 17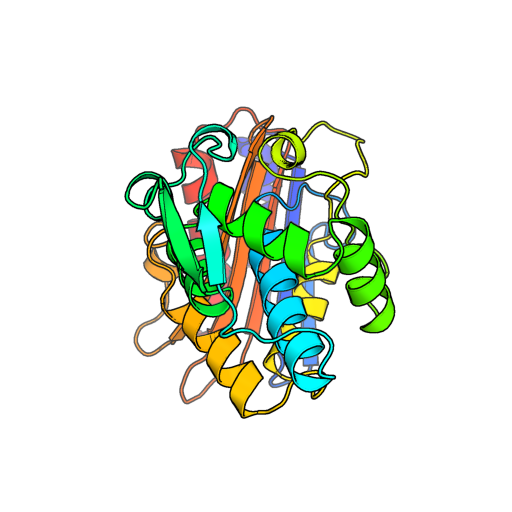71 N N . ALA A 1 233 ? 25.912 36.147 17.601 1.00 21.75 257 ALA A N 1
ATOM 1772 C CA . ALA A 1 233 ? 25.878 36.364 16.169 1.00 21.01 257 ALA A CA 1
ATOM 1773 C C . ALA A 1 233 ? 25.435 37.816 15.928 1.00 19.22 257 ALA A C 1
ATOM 1774 O O . ALA A 1 233 ? 24.936 38.486 16.836 1.00 20.75 257 ALA A O 1
ATOM 1776 N N . PRO A 1 234 ? 25.613 38.309 14.706 1.00 18.97 258 PRO A N 1
ATOM 1777 C CA . PRO A 1 234 ? 25.244 39.685 14.363 1.00 17.53 258 PRO A CA 1
ATOM 1778 C C . PRO A 1 234 ? 23.864 40.149 14.791 1.00 17.13 258 PRO A C 1
ATOM 1779 O O . PRO A 1 234 ? 22.852 39.464 14.592 1.00 17.68 258 PRO A O 1
ATOM 1783 N N . ILE A 1 235 ? 23.845 41.333 15.385 1.00 16.95 259 ILE A N 1
ATOM 1784 C CA . ILE A 1 235 ? 22.618 41.979 15.798 1.00 15.28 259 ILE A CA 1
ATOM 1785 C C . ILE A 1 235 ? 22.672 43.287 15.024 1.00 14.07 259 ILE A C 1
ATOM 1786 O O . ILE A 1 235 ? 23.699 43.985 15.052 1.00 15.68 259 ILE A O 1
ATOM 1791 N N . ILE A 1 236 ? 21.602 43.601 14.308 1.00 15.54 260 ILE A N 1
ATOM 1792 C CA . ILE A 1 236 ? 21.536 44.829 13.537 1.00 15.05 260 ILE A CA 1
ATOM 1793 C C . ILE A 1 236 ? 20.733 45.833 14.351 1.00 15.14 260 ILE A C 1
ATOM 1794 O O . ILE A 1 236 ? 19.656 45.515 14.854 1.00 15.16 260 ILE A O 1
ATOM 1799 N N . VAL A 1 237 ? 21.283 47.034 14.499 1.00 14.56 261 VAL A N 1
ATOM 1800 C CA . VAL A 1 237 ? 20.651 48.103 15.264 1.00 14.63 261 VAL A CA 1
ATOM 1801 C C . VAL A 1 237 ? 20.471 49.345 14.389 1.00 14.11 261 VAL A C 1
ATOM 1802 O O . VAL A 1 237 ? 21.417 49.831 13.768 1.00 13.38 261 VAL A O 1
ATOM 1806 N N . SER A 1 238 ? 19.253 49.866 14.366 1.00 13.93 262 SER A N 1
ATOM 1807 C CA . SER A 1 238 ? 18.930 51.037 13.580 1.00 14.32 262 SER A CA 1
ATOM 1808 C C . SER A 1 238 ? 18.293 52.045 14.529 1.00 15.04 262 SER A C 1
ATOM 1809 O O . SER A 1 238 ? 17.317 51.716 15.199 1.00 16.35 262 SER A O 1
ATOM 1812 N N . ILE A 1 239 ? 18.842 53.262 14.610 1.00 12.13 263 ILE A N 1
ATOM 1813 C CA . ILE A 1 239 ? 18.285 54.278 15.512 1.00 12.91 263 ILE A CA 1
ATOM 1814 C C . ILE A 1 239 ? 18.194 55.594 14.754 1.00 12.05 263 ILE A C 1
ATOM 1815 O O . ILE A 1 239 ? 19.200 56.065 14.230 1.00 14.23 263 ILE A O 1
ATOM 1820 N N . TYR A 1 240 ? 17.000 56.173 14.672 1.00 11.27 264 TYR A N 1
ATOM 1821 C CA . TYR A 1 240 ? 16.813 57.437 13.950 1.00 12.04 264 TYR A CA 1
ATOM 1822 C C . TYR A 1 240 ? 16.052 58.466 14.780 1.00 13.05 264 TYR A C 1
ATOM 1823 O O . TYR A 1 240 ? 15.082 58.120 15.464 1.00 12.99 264 TYR A O 1
ATOM 1832 N N . LEU A 1 241 ? 16.517 59.718 14.723 1.00 12.99 265 LEU A N 1
ATOM 1833 C CA . LEU A 1 241 ? 15.843 60.838 15.378 1.00 14.14 265 LEU A CA 1
ATOM 1834 C C . LEU A 1 241 ? 15.595 61.887 14.304 1.00 14.49 265 LEU A C 1
ATOM 1835 O O . LEU A 1 241 ? 16.408 62.045 13.381 1.00 14.72 265 LEU A O 1
ATOM 1840 N N . ALA A 1 242 ? 14.463 62.585 14.394 1.00 12.96 266 ALA A N 1
ATOM 1841 C CA . ALA A 1 242 ? 14.163 63.631 13.429 1.00 14.14 266 ALA A CA 1
ATOM 1842 C C . ALA A 1 242 ? 13.298 64.707 14.060 1.00 14.98 266 ALA A C 1
ATOM 1843 O O . ALA A 1 242 ? 12.685 64.489 15.114 1.00 14.71 266 ALA A O 1
ATOM 1845 N N . GLN A 1 243 ? 13.295 65.868 13.413 1.00 14.29 267 GLN A N 1
ATOM 1846 C CA . GLN A 1 243 ? 12.537 67.038 13.845 1.00 15.50 267 GLN A CA 1
ATOM 1847 C C . GLN A 1 243 ? 12.677 67.400 15.313 1.00 16.60 267 GLN A C 1
ATOM 1848 O O . GLN A 1 243 ? 11.678 67.553 16.034 1.00 15.95 267 GLN A O 1
ATOM 1854 N N . THR A 1 244 ? 13.920 67.564 15.746 1.00 14.72 268 THR A N 1
ATOM 1855 C CA . THR A 1 244 ? 14.180 67.960 17.122 1.00 14.51 268 THR A CA 1
ATOM 1856 C C . THR A 1 244 ? 15.098 69.177 17.121 1.00 15.95 268 THR A C 1
ATOM 1857 O O . THR A 1 244 ? 15.851 69.389 16.162 1.00 15.52 268 THR A O 1
ATOM 1861 N N . GLN A 1 245 ? 14.992 69.991 18.172 1.00 15.99 269 GLN A N 1
ATOM 1862 C CA . GLN A 1 245 ? 15.829 71.193 18.330 1.00 16.18 269 GLN A CA 1
ATOM 1863 C C . GLN A 1 245 ? 17.052 70.851 19.177 1.00 16.52 269 GLN A C 1
ATOM 1864 O O . GLN A 1 245 ? 17.918 71.701 19.419 1.00 17.23 269 GLN A O 1
ATOM 1870 N N . ALA A 1 246 ? 17.123 69.605 19.623 1.00 14.96 270 ALA A N 1
ATOM 1871 C CA . ALA A 1 246 ? 18.226 69.159 20.463 1.00 14.85 270 ALA A CA 1
ATOM 1872 C C . ALA A 1 246 ? 19.618 69.409 19.878 1.00 15.52 270 ALA A C 1
ATOM 1873 O O . ALA A 1 246 ? 19.838 69.343 18.666 1.00 16.18 270 ALA A O 1
ATOM 1875 N N . SER A 1 247 ? 20.564 69.697 20.759 1.00 16.29 271 SER A N 1
ATOM 1876 C CA . SER A 1 247 ? 21.941 69.936 20.338 1.00 16.96 271 SER A CA 1
ATOM 1877 C C . SER A 1 247 ? 22.532 68.615 19.845 1.00 16.59 271 SER A C 1
ATOM 1878 O O . SER A 1 247 ? 22.010 67.542 20.143 1.00 14.52 271 SER A O 1
ATOM 1881 N N . MET A 1 248 ? 23.622 68.683 19.093 1.00 16.01 272 MET A N 1
ATOM 1882 C CA . MET A 1 248 ? 24.236 67.450 18.619 1.00 16.67 272 MET A CA 1
ATOM 1883 C C . MET A 1 248 ? 24.607 66.601 19.851 1.00 16.06 272 MET A C 1
ATOM 1884 O O . MET A 1 248 ? 24.451 65.382 19.840 1.00 15.76 272 MET A O 1
ATOM 1889 N N . GLU A 1 249 ? 25.082 67.247 20.916 1.00 16.27 273 GLU A N 1
ATOM 1890 C CA . GLU A 1 249 ? 25.458 66.512 22.126 1.00 16.94 273 GLU A CA 1
ATOM 1891 C C . GLU A 1 249 ? 24.281 65.726 22.703 1.00 15.15 273 GLU A C 1
ATOM 1892 O O . GLU A 1 249 ? 24.424 64.586 23.109 1.00 15.31 273 GLU A O 1
ATOM 1898 N N . GLU A 1 250 ? 23.115 66.342 22.734 1.00 14.38 274 GLU A N 1
ATOM 1899 C CA . GLU A 1 250 ? 21.926 65.662 23.249 1.00 14.94 274 GLU A CA 1
ATOM 1900 C C . GLU A 1 250 ? 21.478 64.521 22.349 1.00 12.94 274 GLU A C 1
ATOM 1901 O O . GLU A 1 250 ? 20.957 63.514 22.830 1.00 13.59 274 GLU A O 1
ATOM 1907 N N . ARG A 1 251 ? 21.634 64.678 21.038 1.00 13.21 275 ARG A N 1
ATOM 1908 C CA . ARG A 1 251 ? 21.237 63.590 20.142 1.00 13.30 275 ARG A CA 1
ATOM 1909 C C . ARG A 1 251 ? 22.238 62.441 20.279 1.00 13.90 275 ARG A C 1
ATOM 1910 O O . ARG A 1 251 ? 21.862 61.265 20.215 1.00 13.87 275 ARG A O 1
ATOM 1918 N N . ASN A 1 252 ? 23.514 62.767 20.494 1.00 12.07 276 ASN A N 1
ATOM 1919 C CA . ASN A 1 252 ? 24.516 61.716 20.671 1.00 10.46 276 ASN A CA 1
ATOM 1920 C C . ASN A 1 252 ? 24.233 60.991 21.981 1.00 11.74 276 ASN A C 1
ATOM 1921 O O . ASN A 1 252 ? 24.370 59.765 22.085 1.00 13.70 276 ASN A O 1
ATOM 1926 N N . ASP A 1 253 ? 23.870 61.765 22.992 1.00 11.77 277 ASP A N 1
ATOM 1927 C CA . ASP A 1 253 ? 23.545 61.211 24.309 1.00 13.61 277 ASP A CA 1
ATOM 1928 C C . ASP A 1 253 ? 22.378 60.226 24.150 1.00 13.17 277 ASP A C 1
ATOM 1929 O O . ASP A 1 253 ? 22.399 59.132 24.732 1.00 13.07 277 ASP A O 1
ATOM 1934 N N . ALA A 1 254 ? 21.368 60.602 23.363 1.00 13.33 278 ALA A N 1
ATOM 1935 C CA . ALA A 1 254 ? 20.234 59.691 23.147 1.00 14.09 278 ALA A CA 1
ATOM 1936 C C . ALA A 1 254 ? 20.703 58.362 22.531 1.00 14.93 278 ALA A C 1
ATOM 1937 O O . ALA A 1 254 ? 20.279 57.281 22.947 1.00 13.20 278 ALA A O 1
ATOM 1939 N N . ILE A 1 255 ? 21.555 58.443 21.512 1.00 14.10 279 ILE A N 1
ATOM 1940 C CA . ILE A 1 255 ? 22.027 57.221 20.870 1.00 14.92 279 ILE A CA 1
ATOM 1941 C C . ILE A 1 255 ? 22.858 56.368 21.808 1.00 15.27 279 ILE A C 1
ATOM 1942 O O . ILE A 1 255 ? 22.730 55.144 21.802 1.00 14.46 279 ILE A O 1
ATOM 1947 N N . VAL A 1 256 ? 23.693 57.008 22.623 1.00 15.50 280 VAL A N 1
ATOM 1948 C CA . VAL A 1 256 ? 24.521 56.274 23.568 1.00 16.89 280 VAL A CA 1
ATOM 1949 C C . VAL A 1 256 ? 23.679 55.612 24.670 1.00 17.93 280 VAL A C 1
ATOM 1950 O O . VAL A 1 256 ? 23.982 54.496 25.117 1.00 19.92 280 VAL A O 1
ATOM 1954 N N . LYS A 1 257 ? 22.622 56.279 25.114 1.00 17.55 281 LYS A N 1
ATOM 1955 C CA . LYS A 1 257 ? 21.775 55.681 26.156 1.00 16.38 281 LYS A CA 1
ATOM 1956 C C . LYS A 1 257 ? 21.009 54.502 25.577 1.00 16.02 281 LYS A C 1
ATOM 1957 O O . LYS A 1 257 ? 20.987 53.419 26.158 1.00 16.16 281 LYS A O 1
ATOM 1963 N N . ILE A 1 258 ? 20.390 54.708 24.419 1.00 13.81 282 ILE A N 1
ATOM 1964 C CA . ILE A 1 258 ? 19.649 53.621 23.794 1.00 15.19 282 ILE A CA 1
ATOM 1965 C C . ILE A 1 258 ? 20.571 52.445 23.456 1.00 16.04 282 ILE A C 1
ATOM 1966 O O . ILE A 1 258 ? 20.214 51.283 23.716 1.00 15.08 282 ILE A O 1
ATOM 1971 N N . GLY A 1 259 ? 21.755 52.743 22.904 1.00 14.83 283 GLY A N 1
ATOM 1972 C CA . GLY A 1 259 ? 22.695 51.689 22.542 1.00 14.27 283 GLY A CA 1
ATOM 1973 C C . GLY A 1 259 ? 23.096 50.869 23.756 1.00 15.72 283 GLY A C 1
ATOM 1974 O O . GLY A 1 259 ? 23.147 49.636 23.720 1.00 15.83 283 GLY A O 1
ATOM 1975 N N . HIS A 1 260 ? 23.391 51.568 24.838 1.00 15.33 284 HIS A N 1
ATOM 1976 C CA . HIS A 1 260 ? 23.764 50.916 26.087 1.00 16.60 284 HIS A CA 1
ATOM 1977 C C . HIS A 1 260 ? 22.689 49.925 26.542 1.00 16.20 284 HIS A C 1
ATOM 1978 O O . HIS A 1 260 ? 22.986 48.775 26.894 1.00 17.71 284 HIS A O 1
ATOM 1985 N N . SER A 1 261 ? 21.435 50.360 26.536 1.00 15.26 285 SER A N 1
ATOM 1986 C CA . SER A 1 261 ? 20.341 49.489 26.945 1.00 16.50 285 SER A CA 1
ATOM 1987 C C . SER A 1 261 ? 20.168 48.304 26.016 1.00 16.92 285 SER A C 1
ATOM 1988 O O . SER A 1 261 ? 19.851 47.193 26.470 1.00 16.81 285 SER A O 1
ATOM 1991 N N . ILE A 1 262 ? 20.378 48.519 24.718 1.00 15.26 286 ILE A N 1
ATOM 1992 C CA . ILE A 1 262 ? 20.245 47.408 23.776 1.00 16.32 286 ILE A CA 1
ATOM 1993 C C . ILE A 1 262 ? 21.342 46.384 24.058 1.00 16.37 286 ILE A C 1
ATOM 1994 O O . ILE A 1 262 ? 21.071 45.186 24.149 1.00 16.95 286 ILE A O 1
ATOM 1999 N N . PHE A 1 263 ? 22.580 46.847 24.216 1.00 15.35 287 PHE A N 1
ATOM 2000 C CA . PHE A 1 263 ? 23.676 45.937 24.491 1.00 17.82 287 PHE A CA 1
ATOM 2001 C C . PHE A 1 263 ? 23.470 45.181 25.802 1.00 18.89 287 PHE A C 1
ATOM 2002 O O . PHE A 1 263 ? 23.842 44.016 25.907 1.00 20.22 287 PHE A O 1
ATOM 2010 N N . ASP A 1 264 ? 22.848 45.829 26.782 1.00 18.69 288 ASP A N 1
ATOM 2011 C CA . ASP A 1 264 ? 22.588 45.185 28.075 1.00 19.67 288 ASP A CA 1
ATOM 2012 C C . ASP A 1 264 ? 21.654 43.988 27.914 1.00 20.30 288 ASP A C 1
ATOM 2013 O O . ASP A 1 264 ? 21.725 43.029 28.684 1.00 21.30 288 ASP A O 1
ATOM 2018 N N . VAL A 1 265 ? 20.775 44.047 26.919 1.00 18.95 289 VAL A N 1
ATOM 2019 C CA . VAL A 1 265 ? 19.849 42.948 26.681 1.00 19.97 289 VAL A CA 1
ATOM 2020 C C . VAL A 1 265 ? 20.640 41.676 26.382 1.00 21.56 289 VAL A C 1
ATOM 2021 O O . VAL A 1 265 ? 20.246 40.572 26.788 1.00 21.46 289 VAL A O 1
ATOM 2025 N N . TYR A 1 266 ? 21.762 41.854 25.689 1.00 21.81 290 TYR A N 1
ATOM 2026 C CA . TYR A 1 266 ? 22.609 40.754 25.268 1.00 25.79 290 TYR A CA 1
ATOM 2027 C C . TYR A 1 266 ? 23.859 40.461 26.083 1.00 28.55 290 TYR A C 1
ATOM 2028 O O . TYR A 1 266 ? 24.537 39.477 25.813 1.00 32.69 290 TYR A O 1
ATOM 2037 N N . THR A 1 267 ? 24.194 41.295 27.056 1.00 29.16 291 THR A N 1
ATOM 2038 C CA . THR A 1 267 ? 25.375 41.017 27.864 1.00 31.84 291 THR A CA 1
ATOM 2039 C C . THR A 1 267 ? 24.939 40.540 29.245 1.00 35.59 291 THR A C 1
ATOM 2040 O O . THR A 1 267 ? 25.737 39.970 29.993 1.00 37.16 291 THR A O 1
ATOM 2044 N N . SER A 1 268 ? 23.672 40.778 29.581 1.00 38.51 292 SER A N 1
ATOM 2045 C CA . SER A 1 268 ? 23.134 40.361 30.874 1.00 42.14 292 SER A CA 1
ATOM 2046 C C . SER A 1 268 ? 22.661 38.905 30.808 1.00 43.79 292 SER A C 1
ATOM 2047 O O . SER A 1 268 ? 22.512 38.378 29.680 1.00 45.09 292 SER A O 1
#

Foldseek 3Di:
DLLVVLVVLLVVLCVVQVWDKKKKKAAVVPRDIDMDQQVPKWACFLVCLLLLVLLVQLCVVVVVDPQQDWDAAAPVLADPAAVVSVVAHRHIDGLLVLSLRCLARVRQSSSVVSLVSQPHQVSSQVVLVVLPQPQAGADDGPPVSQATDPPDSHNIHGNNRSLVVLCCSQPNPSGPPVSSVVSQVSQQNHNPQCLALVVQDDPQKGKGKIWRAGPLTWIWMWMWMAGPPGHTMIMIMIIGNGPDDPVSVRVSRRSSSNSVVVSVPD

InterPro domains:
  IPR000871 Beta-lactamase, class-A [PR00118] (28-52)
  IPR000871 Beta-lactamase, class-A [PR00118] (59-76)
  IPR000871 Beta-lactamase, class-A [PR00118] (101-126)
  IPR000871 Beta-lactamase, class-A [PR00118] (137-161)
  IPR000871 Beta-lactamase, class-A [PR00118] (163-188)
  IPR000871 Beta-lactamase, class-A [PR00118] (199-214)
  IPR000871 Beta-lactamase, class-A [PR00118] (216-231)
  IPR000871 Beta-lactamase, class-A [PTHR35333] (22-286)
  IPR012338 Beta-lactamase/transpeptidase-like [G3DSA:3.40.710.10] (18-288)
  IPR012338 Beta-lactamase/transpeptidase-like [SSF56601] (24-283)
  IPR023650 Beta-lactamase, class-A active site [PS00146] (61-76)
  IPR045155 Beta-lactamase class A, catalytic domain [PF13354] (25-282)
  IPR058169 Beta-lactamase PSE-1/CARB-3-like [NF000481] (3-286)

Radius of gyration: 17.54 Å; Cα contacts (8 Å, |Δi|>4): 543; chains: 1; bounding box: 37×39×46 Å

Secondary structure (DSSP, 8-state):
-TTHHHHHHHHHHHHHTT-EEEEEEEETTTTEEEEESTTS-EE-GGGGHHHHHHHHHHHHHTTS--TT-EEE--GGG--SS-TTGGG-TTSEEEHHHHHHHHHHH--HHHHHHHHHHTTHHHHHHHHHHHTT-SS-B----TTGGG---TT--TTEE-HHHHHHHHHHHHHSSSS-HHHHHHHHHHHHT-SS-TTTGGGGPPTT-EEEEEEEE-GGG-EEEEEEEEETTEEEEEEEEEEES----HHHHHHHHHHHHHHHHHHHH-

Sequence (266 aa):
SKFQQVEQDVKAIEVSLSARIGVSVLDTQNGEYWDYNGNQRFPLTSTFKTIACAKLLYDAEQGKVNPNSTVEIKKADLVTYSPVIEKQVGQAITLDDACFATMTTSDNTAANIILSAVGGPKGVTDFLRQIGDKETRLDRIEPDLNEGKLGDLRDTTTPKAIASTLNKFLFGSALSEMNQKKLESWMVNNQVTGNLLRSVLPAGWNIADKSGAGGFGARSITAVVWSEHQAPIIVSIYLAQTQASMEERNDAIVKIGHSIFDVYTS

Organism: Pseudomonas aeruginosa (NCBI:txid287)

Nearest PDB structures (foldseek):
  1g6a-assembly1_A  TM=1.004E+00  e=1.397E-53  Pseudomonas aeruginosa
  8j6y-assembly1_A-2  TM=1.002E+00  e=9.446E-51  Pseudomonas aeruginosa
  3zdj-assembly2_B  TM=9.820E-01  e=1.427E-33  synthetic construct
  5fqq-assembly1_A  TM=9.806E-01  e=3.176E-33  synthetic construct
  4b88-assembly1_A  TM=9.776E-01  e=2.833E-33  synthetic construct

Solvent-accessible surface area: 11401 Å² total; per-residue (Å²): 135,103,15,102,99,0,56,87,31,0,94,62,11,49,120,81,21,97,11,64,0,0,0,1,1,33,5,55,103,75,54,71,170,39,54,41,55,1,106,86,63,2,11,0,0,13,1,0,0,6,1,2,0,0,14,0,4,58,4,25,77,99,65,145,34,84,31,109,43,80,48,97,2,134,164,100,62,59,38,107,116,4,42,43,0,104,164,45,59,61,97,48,7,32,3,28,73,0,0,98,2,2,0,3,27,15,0,19,1,0,1,22,15,0,1,88,32,2,50,16,22,174,12,0,25,88,5,0,96,137,28,38,6,167,69,0,69,4,52,40,86,2,70,89,1,34,69,6,85,122,70,26,98,87,1,5,0,6,0,80,14,7,0,39,0,5,39,68,1,5,78,33,107,42,3,43,146,161,21,32,128,75,0,25,36,12,0,59,68,6,134,64,0,49,81,0,0,64,67,40,42,26,104,71,33,70,10,0,0,1,11,4,37,23,25,122,11,1,20,1,0,3,0,0,0,56,20,169,163,19,34,28,0,0,0,0,0,1,1,0,41,11,190,13,57,83,136,80,18,20,59,0,0,35,108,0,0,95,9,0,3,60,26,35,71,125